Protein AF-A0A357V444-F1 (afdb_monomer)

Radius of gyration: 31.06 Å; Cα contacts (8 Å, |Δi|>4): 175; chains: 1; bounding box: 57×43×100 Å

Mean predicted aligned error: 10.07 Å

pLDDT: mean 88.98, std 8.49, range [61.25, 97.62]

Foldseek 3Di:
DVLLVVVLVVVVVCVVVVHDDDQPDAEFDLPQCVVPQCNRPSHCAYNVRHGPADSDDDGDPVCVVVLVVQLLVQLVVQLCVVPVVHDWDPQLSVLLSVLSSVLSSVVSCLVCVVVVGRDDPVNVVVSVVVNVVSVVVSVVSSVVSSVVSCVPPGDDDDDPDDPVPDDPPDDDDEEEAEAEDEPDDPVVVVVVVVVVVPDPDDHYDYHYHYD

Sequence (211 aa):
MTQATIIRQFISEASRHGIGYNLMEAFDQPWKTMEGSVGPYWGVFDHDGTAKFSLAGAVEQPEQWRRGILALILGIVMTVLWLMTRRPTFGHALAMAIAANALSAAVAVALLYPFENYLNVGSAIAWGLGMVLMLPLTLVTLGKLDEVAEVTLGPRPKRLWRAEDAPTDAPLPKVSIQIPAYRENPDMLIETLNSCAGLDYPDFEVVVIIN

Secondary structure (DSSP, 8-state):
-HHHHHHHHHHHHHHHHT-----S-SB--TT-GGG-TTGGG--SB-TTS-BSS-SSS----TTHHHHHHHHHHHHHHHHHHHHTT----HHHHHHHHHHHHHHHHHHHHHHHHHHHS---HHHHHHHHHHHHHHHHHHHHHHHHHHHHHHHHHSPPP--SS-GGGS-TTSPPPPEEEEEEESS--HHHHHHHHHHHHT---SSEEEEEEE-

Structure (mmCIF, N/CA/C/O backbone):
data_AF-A0A357V444-F1
#
_entry.id   AF-A0A357V444-F1
#
loop_
_atom_site.group_PDB
_atom_site.id
_atom_site.type_symbol
_atom_site.label_atom_id
_atom_site.label_alt_id
_atom_site.label_comp_id
_atom_site.label_asym_id
_atom_site.label_entity_id
_atom_site.label_seq_id
_atom_site.pdbx_PDB_ins_code
_atom_site.Cartn_x
_atom_site.Cartn_y
_atom_site.Cartn_z
_atom_site.occupancy
_atom_site.B_iso_or_equiv
_atom_site.auth_seq_id
_atom_site.auth_comp_id
_atom_site.auth_asym_id
_atom_site.auth_atom_id
_atom_site.pdbx_PDB_model_num
ATOM 1 N N . MET A 1 1 ? -5.039 -5.681 22.602 1.00 61.25 1 MET A N 1
ATOM 2 C CA . MET A 1 1 ? -4.266 -6.580 23.495 1.00 61.25 1 MET A CA 1
ATOM 3 C C . MET A 1 1 ? -3.876 -5.904 24.808 1.00 61.25 1 MET A C 1
ATOM 5 O O . MET A 1 1 ? -4.262 -6.409 25.850 1.00 61.25 1 MET A O 1
ATOM 9 N N . THR A 1 2 ? -3.183 -4.761 24.788 1.00 81.12 2 THR A N 1
ATOM 10 C CA . THR A 1 2 ? -2.660 -4.107 26.006 1.00 81.12 2 THR A CA 1
ATOM 11 C C . THR A 1 2 ? -3.730 -3.772 27.054 1.00 81.12 2 THR A C 1
ATOM 13 O O . THR A 1 2 ? -3.556 -4.111 28.219 1.00 81.12 2 THR A O 1
ATOM 16 N N . GLN A 1 3 ? -4.867 -3.196 26.644 1.00 84.75 3 GLN A N 1
ATOM 17 C CA . GLN A 1 3 ? -5.976 -2.857 27.550 1.00 84.75 3 GLN A CA 1
ATOM 18 C C . GLN A 1 3 ? -6.521 -4.088 28.294 1.00 84.75 3 GLN A C 1
ATOM 20 O O . GLN A 1 3 ? -6.632 -4.066 29.515 1.00 84.75 3 GLN A O 1
ATOM 25 N N . ALA A 1 4 ? -6.803 -5.178 27.572 1.00 84.75 4 ALA A N 1
ATOM 26 C CA . ALA A 1 4 ? -7.321 -6.416 28.156 1.00 84.75 4 ALA A CA 1
ATOM 27 C C . ALA A 1 4 ? -6.368 -6.991 29.213 1.00 84.75 4 ALA A C 1
ATOM 29 O O . ALA A 1 4 ? -6.800 -7.381 30.295 1.00 84.75 4 ALA A O 1
ATOM 30 N N . THR A 1 5 ? -5.066 -7.006 28.919 1.00 86.38 5 THR A N 1
ATOM 31 C CA . THR A 1 5 ? -4.043 -7.481 29.857 1.00 86.38 5 THR A CA 1
ATOM 32 C C . THR A 1 5 ? -3.972 -6.602 31.101 1.00 86.38 5 THR A C 1
ATOM 34 O O . THR A 1 5 ? -4.021 -7.134 32.208 1.00 86.38 5 THR A O 1
ATOM 37 N N . ILE A 1 6 ? -3.912 -5.276 30.933 1.00 89.38 6 ILE A N 1
ATOM 38 C CA . ILE A 1 6 ? -3.837 -4.324 32.050 1.00 89.38 6 ILE A CA 1
ATOM 39 C C . ILE A 1 6 ? -5.068 -4.449 32.948 1.00 89.38 6 ILE A C 1
ATOM 41 O O . ILE A 1 6 ? -4.923 -4.586 34.159 1.00 89.38 6 ILE A O 1
ATOM 45 N N . ILE A 1 7 ? -6.272 -4.460 32.369 1.00 89.38 7 ILE A N 1
ATOM 46 C CA . ILE A 1 7 ? -7.522 -4.544 33.133 1.00 89.38 7 ILE A CA 1
ATOM 47 C C . ILE A 1 7 ? -7.597 -5.867 33.899 1.00 89.38 7 ILE A C 1
ATOM 49 O O . ILE A 1 7 ? -7.880 -5.864 35.093 1.00 89.38 7 ILE A O 1
ATOM 53 N N . ARG A 1 8 ? -7.288 -7.001 33.258 1.00 88.12 8 ARG A N 1
ATOM 54 C CA . ARG A 1 8 ? -7.304 -8.309 33.930 1.00 88.12 8 ARG A CA 1
ATOM 55 C C . ARG A 1 8 ? -6.278 -8.389 35.065 1.00 88.12 8 ARG A C 1
ATOM 57 O O . ARG A 1 8 ? -6.601 -8.891 36.139 1.00 88.12 8 ARG A O 1
ATOM 64 N N . GLN A 1 9 ? -5.061 -7.886 34.849 1.00 89.56 9 GLN A N 1
ATOM 65 C CA . GLN A 1 9 ? -4.020 -7.849 35.882 1.00 89.56 9 GLN A CA 1
ATOM 66 C C . GLN A 1 9 ? -4.420 -6.946 37.050 1.00 89.56 9 GLN A C 1
ATOM 68 O O . GLN A 1 9 ? -4.298 -7.355 38.202 1.00 89.56 9 GLN A O 1
ATOM 73 N N . PHE A 1 10 ? -4.961 -5.762 36.761 1.00 91.06 10 PHE A N 1
ATOM 74 C CA . PHE A 1 10 ? -5.452 -4.834 37.773 1.00 91.06 10 PHE A CA 1
ATOM 75 C C . PHE A 1 10 ? -6.578 -5.448 38.610 1.00 91.06 10 PHE A C 1
ATOM 77 O O . PHE A 1 10 ? -6.499 -5.435 39.834 1.00 91.06 10 PHE A O 1
ATOM 84 N N . ILE A 1 11 ? -7.586 -6.048 37.964 1.00 90.75 11 ILE A N 1
ATOM 85 C CA . ILE A 1 11 ? -8.697 -6.724 38.650 1.00 90.75 11 ILE A CA 1
ATOM 86 C C . ILE A 1 11 ? -8.166 -7.841 39.553 1.00 90.75 11 ILE A C 1
ATOM 88 O O . ILE A 1 11 ? -8.577 -7.946 40.710 1.00 90.75 11 ILE A O 1
ATOM 92 N N . SER A 1 12 ? -7.236 -8.658 39.050 1.00 90.88 12 SER A N 1
ATOM 93 C CA . SER A 1 12 ? -6.638 -9.748 39.824 1.00 90.88 12 SER A CA 1
ATOM 94 C C . SER A 1 12 ? -5.889 -9.231 41.054 1.00 90.88 12 SER A C 1
ATOM 96 O O . SER A 1 12 ? -6.009 -9.805 42.135 1.00 90.88 12 SER A O 1
ATOM 98 N N . GLU A 1 13 ? -5.128 -8.150 40.908 1.00 93.62 13 GLU A N 1
ATOM 99 C CA . GLU A 1 13 ? -4.300 -7.603 41.982 1.00 93.62 13 GLU A CA 1
ATOM 100 C C . GLU A 1 13 ? -5.127 -6.850 43.031 1.00 93.62 13 GLU A C 1
ATOM 102 O O . GLU A 1 13 ? -4.964 -7.080 44.229 1.00 93.62 13 GLU A O 1
ATOM 107 N N . ALA A 1 14 ? -6.088 -6.029 42.598 1.00 93.25 14 ALA A N 1
ATOM 108 C CA . ALA A 1 14 ? -7.022 -5.352 43.494 1.00 93.25 14 ALA A CA 1
ATOM 109 C C . ALA A 1 14 ? -7.821 -6.361 44.334 1.00 93.25 14 ALA A C 1
ATOM 111 O O . ALA A 1 14 ? -7.974 -6.180 45.543 1.00 93.25 14 ALA A O 1
ATOM 112 N N . SER A 1 15 ? -8.247 -7.471 43.717 1.00 91.38 15 SER A N 1
ATOM 113 C CA . SER A 1 15 ? -8.930 -8.565 44.421 1.00 91.38 15 SER A CA 1
ATOM 114 C C . SER A 1 15 ? -8.028 -9.231 45.465 1.00 91.38 15 SER A C 1
ATOM 116 O O . SER A 1 15 ? -8.486 -9.540 46.562 1.00 91.38 15 SER A O 1
ATOM 118 N N . ARG A 1 16 ? -6.734 -9.410 45.161 1.00 94.31 16 ARG A N 1
ATOM 119 C CA . ARG A 1 16 ? -5.748 -9.993 46.087 1.00 94.31 16 ARG A CA 1
ATOM 120 C C . ARG A 1 16 ? -5.524 -9.124 47.324 1.00 94.31 16 ARG A C 1
ATOM 122 O O . ARG A 1 16 ? -5.262 -9.656 48.398 1.00 94.31 16 ARG A O 1
ATOM 129 N N . HIS A 1 17 ? -5.601 -7.804 47.176 1.00 94.62 17 HIS A N 1
ATOM 130 C CA . HIS A 1 17 ? -5.380 -6.845 48.267 1.00 94.62 17 HIS A CA 1
ATOM 131 C C . HIS A 1 17 ? -6.675 -6.394 48.955 1.00 94.62 17 HIS A C 1
ATOM 133 O O . HIS A 1 17 ? -6.614 -5.617 49.904 1.00 94.62 17 HIS A O 1
ATOM 139 N N . GLY A 1 18 ? -7.841 -6.869 48.504 1.00 93.75 18 GLY A N 1
ATOM 140 C CA . GLY A 1 18 ? -9.138 -6.469 49.055 1.00 93.75 18 GLY A CA 1
ATOM 141 C C . GLY A 1 18 ? -9.483 -4.997 48.801 1.00 93.75 18 GLY A C 1
ATOM 142 O O . GLY A 1 18 ? -10.205 -4.388 49.589 1.00 93.75 18 GLY A O 1
ATOM 143 N N . ILE A 1 19 ? -8.954 -4.407 47.726 1.00 94.81 19 ILE A N 1
ATOM 144 C CA . ILE A 1 19 ? -9.171 -3.001 47.374 1.00 94.81 19 ILE A CA 1
ATOM 145 C C . ILE A 1 19 ? -10.456 -2.890 46.549 1.00 94.81 19 ILE A C 1
ATOM 147 O O . ILE A 1 19 ? -10.564 -3.480 45.475 1.00 94.81 19 ILE A O 1
ATOM 151 N N . GLY A 1 20 ? -11.424 -2.106 47.028 1.00 92.75 20 GLY A N 1
ATOM 152 C CA . GLY A 1 20 ? -12.587 -1.716 46.228 1.00 92.75 20 GLY A CA 1
ATOM 153 C C . GLY A 1 20 ? -12.182 -0.746 45.116 1.00 92.75 20 GLY A C 1
ATOM 154 O O . GLY A 1 20 ? -11.411 0.182 45.353 1.00 92.75 20 GLY A O 1
ATOM 155 N N . TYR A 1 21 ? -12.700 -0.945 43.906 1.00 91.38 21 TYR A N 1
ATOM 156 C CA . TYR A 1 21 ? -12.382 -0.113 42.745 1.00 91.38 21 TYR A CA 1
ATOM 157 C C . TYR A 1 21 ? -13.627 0.167 41.903 1.00 91.38 21 TYR A C 1
ATOM 159 O O . TYR A 1 21 ? -14.559 -0.633 41.865 1.00 91.38 21 TYR A O 1
ATOM 167 N N . ASN A 1 22 ? -13.600 1.288 41.181 1.00 91.19 22 ASN A N 1
ATOM 168 C CA . ASN A 1 22 ? -14.554 1.600 40.123 1.00 91.19 22 ASN A CA 1
ATOM 169 C C . ASN A 1 22 ? -13.807 1.580 38.793 1.00 91.19 22 ASN A C 1
ATOM 171 O O . ASN A 1 22 ? -12.913 2.397 38.573 1.00 91.19 22 ASN A O 1
ATOM 175 N N . LEU A 1 23 ? -14.156 0.639 37.917 1.00 87.44 23 LEU A N 1
ATOM 176 C CA . LEU A 1 23 ? -13.572 0.573 36.584 1.00 87.44 23 LEU A CA 1
ATOM 177 C C . LEU A 1 23 ? -14.269 1.595 35.684 1.00 87.44 23 LEU A C 1
ATOM 179 O O . LEU A 1 23 ? -15.438 1.435 35.337 1.00 87.44 23 LEU A O 1
ATOM 183 N N . MET A 1 24 ? -13.542 2.649 35.329 1.00 86.12 24 MET A N 1
ATOM 184 C CA . MET A 1 24 ? -13.977 3.617 34.330 1.00 86.12 24 MET A CA 1
ATOM 185 C C . MET A 1 24 ? -13.344 3.238 32.979 1.00 86.12 24 MET A C 1
ATOM 187 O O . MET A 1 24 ? -12.123 3.158 32.896 1.00 86.12 24 MET A O 1
ATOM 191 N N . GLU A 1 25 ? -14.099 2.936 31.922 1.00 89.56 25 GLU A N 1
ATOM 192 C CA . GLU A 1 25 ? -15.567 2.978 31.779 1.00 89.56 25 GLU A CA 1
ATOM 193 C C . GLU A 1 25 ? -16.147 1.649 31.283 1.00 89.56 25 GLU A C 1
ATOM 195 O O . GLU A 1 25 ? -15.442 0.791 30.753 1.00 89.56 25 GLU A O 1
ATOM 200 N N . ALA A 1 26 ? -17.454 1.461 31.488 1.00 89.06 26 ALA A N 1
ATOM 201 C CA . ALA A 1 26 ? -18.138 0.244 31.066 1.00 89.06 26 ALA A CA 1
ATOM 202 C C . ALA A 1 26 ? -18.241 0.158 29.535 1.00 89.06 26 ALA A C 1
ATOM 204 O O . ALA A 1 26 ? -17.810 -0.839 28.963 1.00 89.06 26 ALA A O 1
ATOM 205 N N . PHE A 1 27 ? -18.745 1.207 28.882 1.00 92.25 27 PHE A N 1
ATOM 206 C CA . PHE A 1 27 ? -19.017 1.238 27.442 1.00 92.25 27 PHE A CA 1
ATOM 207 C C . PHE A 1 27 ? -18.145 2.263 26.724 1.00 92.25 27 PHE A C 1
ATOM 209 O O . PHE A 1 27 ? -17.797 3.300 27.295 1.00 92.25 27 PHE A O 1
ATOM 216 N N . ASP A 1 28 ? -17.832 1.977 25.464 1.00 92.00 28 ASP A N 1
ATOM 217 C CA . ASP A 1 28 ? -17.227 2.939 24.549 1.00 92.00 28 ASP A CA 1
ATOM 218 C C . ASP A 1 28 ? -18.162 4.137 24.318 1.00 92.00 28 ASP A C 1
ATOM 220 O O . ASP A 1 28 ? -19.386 4.004 24.257 1.00 92.00 28 ASP A O 1
ATOM 224 N N . GLN A 1 29 ? -17.573 5.326 24.178 1.00 90.06 29 GLN A N 1
ATOM 225 C CA . GLN A 1 29 ? -18.303 6.591 24.052 1.00 90.06 29 GLN A CA 1
ATOM 226 C C . GLN A 1 29 ? -17.848 7.355 22.799 1.00 90.06 29 GLN A C 1
ATOM 228 O O . GLN A 1 29 ? -16.978 8.226 22.891 1.00 90.06 29 GLN A O 1
ATOM 233 N N . PRO A 1 30 ? -18.444 7.085 21.618 1.00 87.19 30 PRO A N 1
ATOM 234 C CA . PRO A 1 30 ? -18.032 7.671 20.335 1.00 87.19 30 PRO A CA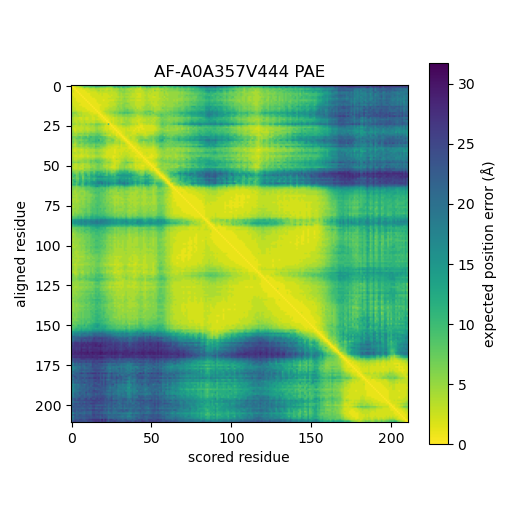 1
ATOM 235 C C . PRO A 1 30 ? -17.964 9.206 20.298 1.00 87.19 30 PRO A C 1
ATOM 237 O O . PRO A 1 30 ? -17.226 9.779 19.499 1.00 87.19 30 PRO A O 1
ATOM 240 N N . TRP A 1 31 ? -18.710 9.887 21.172 1.00 86.00 31 TRP A N 1
ATOM 241 C CA . TRP A 1 31 ? -18.750 11.348 21.260 1.00 86.00 31 TRP A CA 1
ATOM 242 C C . TRP A 1 31 ? -17.556 11.976 22.002 1.00 86.00 31 TRP A C 1
ATOM 244 O O . TRP A 1 31 ? -17.370 13.190 21.914 1.00 86.00 31 TRP A O 1
ATOM 254 N N . LYS A 1 32 ? -16.725 11.202 22.717 1.00 86.81 32 LYS A N 1
ATOM 255 C CA . LYS A 1 32 ? -15.565 11.709 23.480 1.00 86.81 32 LYS A CA 1
ATOM 256 C C . LYS A 1 32 ? -14.346 12.005 22.598 1.00 86.81 32 LYS A C 1
ATOM 258 O O . LYS A 1 32 ? -13.253 11.484 22.798 1.00 86.81 32 LYS A O 1
ATOM 263 N N . THR A 1 33 ? -14.509 12.884 21.615 1.00 81.88 33 THR A N 1
ATOM 264 C CA . THR A 1 33 ? -13.439 13.224 20.663 1.00 81.88 33 THR A CA 1
ATOM 265 C C . THR A 1 33 ? -12.416 14.227 21.209 1.00 81.88 33 THR A C 1
ATOM 267 O O . THR A 1 33 ? -11.364 14.409 20.602 1.00 81.88 33 THR A O 1
ATOM 270 N N . MET A 1 34 ? -12.695 14.891 22.339 1.00 82.94 34 MET A N 1
ATOM 271 C CA . MET A 1 34 ? -11.783 15.879 22.946 1.00 82.94 34 MET A CA 1
ATOM 272 C C . MET A 1 34 ? -10.588 15.243 23.675 1.00 82.94 34 MET A C 1
ATOM 274 O O . MET A 1 34 ? -9.578 15.907 23.878 1.00 82.94 34 MET A O 1
ATOM 278 N N . GLU A 1 35 ? -10.669 13.955 24.016 1.00 82.44 35 GLU A N 1
ATOM 279 C CA . GLU A 1 35 ? -9.583 13.181 24.642 1.00 82.44 35 GLU A CA 1
ATOM 280 C C . GLU A 1 35 ? -8.621 12.565 23.599 1.00 82.44 35 GLU A C 1
ATOM 282 O O . GLU A 1 35 ? -7.787 11.716 23.914 1.00 82.44 35 GLU A O 1
ATOM 287 N N . GLY A 1 36 ? -8.731 12.983 22.333 1.00 80.75 36 GLY A N 1
ATOM 288 C CA . GLY A 1 36 ? -7.956 12.446 21.218 1.00 80.75 36 GLY A CA 1
ATOM 289 C C . GLY A 1 36 ? -8.535 11.148 20.652 1.00 80.75 36 GLY A C 1
ATOM 290 O O . GLY A 1 36 ? -9.688 10.794 20.894 1.00 80.75 36 GLY A O 1
ATOM 291 N N . SER A 1 37 ? -7.732 10.425 19.866 1.00 77.88 37 SER A N 1
ATOM 292 C CA . SER A 1 37 ? -8.180 9.218 19.152 1.00 77.88 37 SER A CA 1
ATOM 293 C C . SER A 1 37 ? -8.507 8.035 20.066 1.00 77.88 37 SER A C 1
ATOM 295 O O . SER A 1 37 ? -9.208 7.125 19.638 1.00 77.88 37 SER A O 1
ATOM 297 N N . VAL A 1 38 ? -8.019 8.042 21.309 1.00 83.75 38 VAL A N 1
ATOM 298 C CA . VAL A 1 38 ? -8.240 6.969 22.293 1.00 83.75 38 VAL A CA 1
ATOM 299 C C . VAL A 1 38 ? -9.491 7.178 23.146 1.00 83.75 38 VAL A C 1
ATOM 301 O O . VAL A 1 38 ? -10.039 6.199 23.643 1.00 83.75 38 VAL A O 1
ATOM 304 N N . GLY A 1 39 ? -9.966 8.423 23.274 1.00 86.00 39 GLY A N 1
ATOM 305 C CA . GLY A 1 39 ? -11.105 8.805 24.118 1.00 86.00 39 GLY A CA 1
ATOM 306 C C . GLY A 1 39 ? -12.362 7.951 23.927 1.00 86.00 39 GLY A C 1
ATOM 307 O O . GLY A 1 39 ? -12.936 7.488 24.912 1.00 86.00 39 GLY A O 1
ATOM 308 N N . PRO A 1 40 ? -12.768 7.655 22.680 1.00 88.94 40 PRO A N 1
ATOM 309 C CA . PRO A 1 40 ? -13.9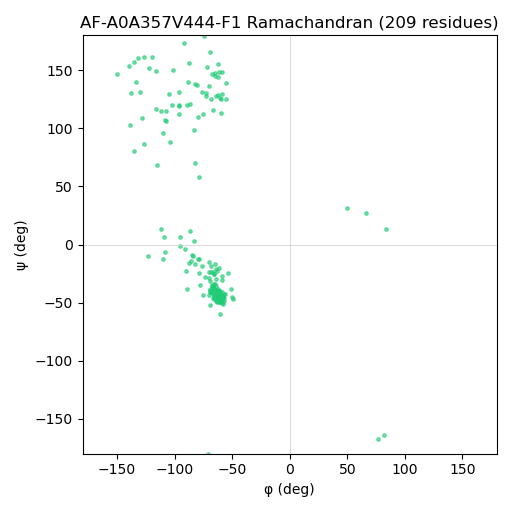35 6.817 22.426 1.00 88.94 40 PRO A CA 1
ATOM 310 C C . PRO A 1 40 ? -13.831 5.360 22.892 1.00 88.94 40 PRO A C 1
ATOM 312 O O . PRO A 1 40 ? -14.862 4.700 22.974 1.00 88.94 40 PRO A O 1
ATOM 315 N N . TYR A 1 41 ? -12.626 4.850 23.169 1.00 89.38 41 TYR A N 1
ATOM 316 C CA . TYR A 1 41 ? -12.342 3.411 23.258 1.00 89.38 41 TYR A CA 1
ATOM 317 C C . TYR A 1 41 ? -12.010 2.904 24.670 1.00 89.38 41 TYR A C 1
ATOM 319 O O . TYR A 1 41 ? -11.503 1.787 24.812 1.00 89.38 41 TYR A O 1
ATOM 327 N N . TRP A 1 42 ? -12.253 3.696 25.718 1.00 89.50 42 TRP A N 1
ATOM 328 C CA . TRP A 1 42 ? -11.958 3.296 27.101 1.00 89.50 42 TRP A CA 1
ATOM 329 C C . TRP A 1 42 ? -12.869 2.187 27.647 1.00 89.50 42 TRP A C 1
ATOM 331 O O . TRP A 1 42 ? -12.520 1.561 28.650 1.00 89.50 42 TRP A O 1
ATOM 341 N N . GLY A 1 43 ? -13.998 1.913 26.989 1.00 89.69 43 GLY A N 1
ATOM 342 C CA . GLY A 1 43 ? -14.967 0.904 27.394 1.00 89.69 43 GLY A CA 1
ATOM 343 C C . GLY A 1 43 ? -14.393 -0.510 27.425 1.00 89.69 43 GLY A C 1
ATOM 344 O O . GLY A 1 43 ? -13.515 -0.873 26.629 1.00 89.69 43 GLY A O 1
ATOM 345 N N . VAL A 1 44 ? -14.916 -1.327 28.342 1.00 89.75 44 VAL A N 1
ATOM 346 C CA . VAL A 1 44 ? -14.755 -2.795 28.341 1.00 89.75 44 VAL A CA 1
ATOM 347 C C . VAL A 1 44 ? -15.691 -3.434 27.311 1.00 89.75 44 VAL A C 1
ATOM 349 O O . VAL A 1 44 ? -15.339 -4.422 26.661 1.00 89.75 44 VAL A O 1
ATOM 352 N N . PHE A 1 45 ? -16.866 -2.836 27.147 1.00 90.31 45 PHE A N 1
ATOM 353 C CA . PHE A 1 45 ? -17.842 -3.132 26.113 1.00 90.31 45 PHE A CA 1
ATOM 354 C C . PHE A 1 45 ? -17.761 -2.081 25.003 1.00 90.31 45 PHE A C 1
ATOM 356 O O . PHE A 1 45 ? -17.406 -0.927 25.253 1.00 90.31 45 PHE A O 1
ATOM 363 N N . ASP A 1 46 ? -18.080 -2.482 23.778 1.00 88.75 46 ASP A N 1
ATOM 364 C CA . ASP A 1 46 ? -18.280 -1.545 22.678 1.00 88.75 46 ASP A CA 1
ATOM 365 C C . ASP A 1 46 ? -19.587 -0.751 22.855 1.00 88.75 46 ASP A C 1
ATOM 367 O O . ASP A 1 46 ? -20.314 -0.915 23.841 1.00 88.75 46 ASP A O 1
ATOM 371 N N . HIS A 1 47 ? -19.881 0.141 21.908 1.00 87.75 47 HIS A N 1
ATOM 372 C CA . HIS A 1 47 ? -21.080 0.977 21.974 1.00 87.75 47 HIS A CA 1
ATOM 373 C C . HIS A 1 47 ? -22.402 0.186 21.898 1.00 87.75 47 HIS A C 1
ATOM 375 O O . HIS A 1 47 ? -23.427 0.691 22.352 1.00 87.75 47 HIS A O 1
ATOM 381 N N . ASP A 1 48 ? -22.373 -1.045 21.373 1.00 87.50 48 ASP A N 1
ATOM 382 C CA . ASP A 1 48 ? -23.527 -1.944 21.260 1.00 87.50 48 ASP A CA 1
ATOM 383 C C . ASP A 1 48 ? -23.667 -2.860 22.489 1.00 87.50 48 ASP A C 1
ATOM 385 O O . ASP A 1 48 ? -24.622 -3.630 22.608 1.00 87.50 48 ASP A O 1
ATOM 389 N N . GLY A 1 49 ? -22.721 -2.783 23.429 1.00 85.69 49 GLY A N 1
ATOM 390 C CA . GLY A 1 49 ? -22.683 -3.606 24.631 1.00 85.69 49 GLY A CA 1
ATOM 391 C C . GLY A 1 49 ? -22.052 -4.984 24.436 1.00 85.69 49 GLY A C 1
ATOM 392 O O . GLY A 1 49 ? -22.148 -5.832 25.326 1.00 85.69 49 GLY A O 1
ATOM 393 N N . THR A 1 50 ? -21.370 -5.221 23.317 1.00 87.69 50 THR A N 1
ATOM 394 C CA . THR A 1 50 ? -20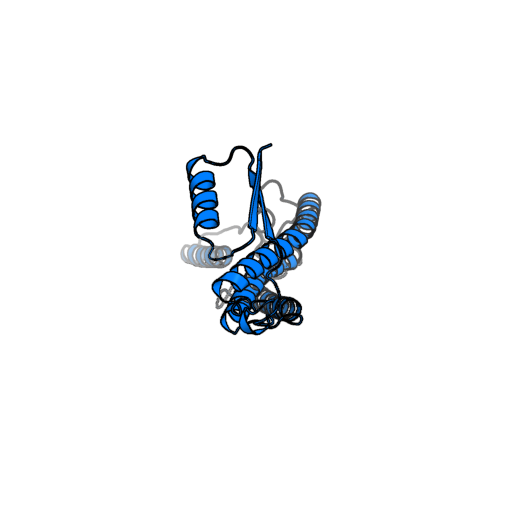.588 -6.440 23.095 1.00 87.69 50 THR A CA 1
ATOM 395 C C . THR A 1 50 ? -19.234 -6.317 23.790 1.00 87.69 50 THR A C 1
ATOM 397 O O . THR A 1 50 ? -18.580 -5.276 23.760 1.00 87.69 50 THR A O 1
ATOM 400 N N . ALA A 1 51 ? -18.785 -7.380 24.459 1.00 85.38 51 ALA A N 1
ATOM 401 C CA . ALA A 1 51 ? -17.498 -7.365 25.151 1.00 85.38 51 ALA A CA 1
ATOM 402 C C . ALA A 1 51 ? -16.333 -7.304 24.148 1.00 85.38 51 ALA A C 1
ATOM 404 O O . ALA A 1 51 ? -16.197 -8.184 23.298 1.00 85.38 51 ALA A O 1
ATOM 405 N N . LYS A 1 52 ? -15.441 -6.315 24.290 1.00 82.88 52 LYS A N 1
ATOM 406 C CA . LYS A 1 52 ? -14.293 -6.115 23.377 1.00 82.88 52 LYS A CA 1
ATOM 407 C C . LYS A 1 52 ? -13.217 -7.186 23.521 1.00 82.88 52 LYS A C 1
ATOM 409 O O . LYS A 1 52 ? -12.401 -7.400 22.627 1.00 82.88 52 LYS A O 1
ATOM 414 N N . PHE A 1 53 ? -13.170 -7.829 24.679 1.00 80.94 53 PHE A N 1
ATOM 415 C CA . PHE A 1 53 ? -12.296 -8.952 24.969 1.00 80.94 53 PHE A CA 1
ATOM 416 C C . PHE A 1 53 ? -12.975 -9.849 25.998 1.00 80.94 53 PHE A C 1
ATOM 418 O O . PHE A 1 53 ? -13.675 -9.371 26.891 1.00 80.94 53 PHE A O 1
ATOM 425 N N . SER A 1 54 ? -12.739 -11.158 25.912 1.00 78.19 54 SER A N 1
ATOM 426 C CA . SER A 1 54 ? -13.158 -12.066 26.981 1.00 78.19 54 SER A CA 1
ATOM 427 C C . SER A 1 54 ? -12.489 -11.654 28.297 1.00 78.19 54 SER A C 1
ATOM 429 O O . SER A 1 54 ? -11.355 -11.178 28.290 1.00 78.19 54 SER A O 1
ATOM 431 N N . LEU A 1 55 ? -13.128 -11.852 29.445 1.00 70.62 55 LEU A N 1
ATOM 432 C CA . LEU A 1 55 ? -12.484 -11.634 30.749 1.00 70.62 55 LEU A CA 1
ATOM 433 C C . LEU A 1 55 ? -11.660 -12.851 31.208 1.00 70.62 55 LEU A C 1
ATOM 435 O O . LEU A 1 55 ? -10.858 -12.737 32.130 1.00 70.62 55 LEU A O 1
ATOM 439 N N . ALA A 1 56 ? -11.791 -13.987 30.516 1.00 67.12 56 ALA A N 1
ATOM 440 C CA . ALA A 1 56 ? -11.083 -15.235 30.794 1.00 67.12 56 ALA A CA 1
ATOM 441 C C . ALA A 1 56 ? -10.454 -15.836 29.521 1.00 67.12 56 ALA A C 1
ATOM 443 O O . ALA A 1 56 ? -10.850 -15.515 28.401 1.00 67.12 56 ALA A O 1
ATOM 444 N N . GLY A 1 57 ? -9.469 -16.723 29.682 1.00 71.88 57 GLY A N 1
ATOM 445 C CA . GLY A 1 57 ? -8.793 -17.387 28.557 1.00 71.88 57 GLY A CA 1
ATOM 446 C C . GLY A 1 57 ? -7.774 -16.503 27.827 1.00 71.88 57 GLY A C 1
ATOM 447 O O . GLY A 1 57 ? -7.383 -15.446 28.325 1.00 71.88 57 GLY A O 1
ATOM 448 N N . ALA A 1 58 ? -7.305 -16.935 26.656 1.00 69.94 58 ALA A N 1
ATOM 449 C CA . ALA A 1 58 ? -6.317 -16.187 25.875 1.00 69.94 58 ALA A CA 1
ATOM 450 C C . ALA A 1 58 ? -6.886 -14.841 25.380 1.00 69.94 58 ALA A C 1
ATOM 452 O O . ALA A 1 58 ? -8.074 -14.723 25.084 1.00 69.94 58 ALA A O 1
ATOM 453 N N . VAL A 1 59 ? -6.048 -13.800 25.324 1.00 69.75 59 VAL A N 1
ATOM 454 C CA . VAL A 1 59 ? -6.423 -12.513 24.714 1.00 69.75 59 VAL A CA 1
ATOM 455 C C . VAL A 1 59 ? -6.215 -12.639 23.208 1.00 69.75 59 VAL A C 1
ATOM 457 O O . VAL A 1 59 ? -5.090 -12.513 22.727 1.00 69.75 59 VAL A O 1
ATOM 460 N N . GLU A 1 60 ? -7.286 -12.908 22.471 1.00 67.50 60 GLU A N 1
ATOM 461 C CA . GLU A 1 60 ? -7.241 -13.011 21.011 1.00 67.50 60 GLU A CA 1
ATOM 462 C C . GLU A 1 60 ? -7.431 -11.644 20.332 1.00 67.50 60 GLU A C 1
ATOM 464 O O . GLU A 1 60 ? -7.984 -10.706 20.911 1.00 67.50 60 GLU A O 1
ATOM 469 N N . GLN A 1 61 ? -6.933 -11.518 19.098 1.00 66.06 61 GLN A N 1
ATOM 470 C CA . GLN A 1 61 ? -7.209 -10.388 18.205 1.00 66.06 61 GLN A CA 1
ATOM 471 C C . GLN A 1 61 ? -8.215 -10.850 17.144 1.00 66.06 61 GLN A C 1
ATOM 473 O O . GLN A 1 61 ? -7.787 -11.324 16.087 1.00 66.06 61 GLN A O 1
ATOM 478 N N . PRO A 1 62 ? -9.529 -10.746 17.410 1.00 64.06 62 PRO A N 1
ATOM 479 C CA . PRO A 1 62 ? -10.546 -11.421 16.606 1.00 64.06 62 PRO A CA 1
ATOM 480 C C . PRO A 1 62 ? -10.585 -10.981 15.137 1.00 64.06 62 PRO A C 1
ATOM 482 O O . PRO A 1 62 ? -11.032 -11.750 14.299 1.00 64.06 62 PRO A O 1
ATOM 485 N N . GLU A 1 63 ? -10.045 -9.811 14.780 1.00 72.00 63 GLU A N 1
ATOM 486 C CA . GLU A 1 63 ? -10.247 -9.219 13.447 1.00 72.00 63 GLU A CA 1
ATOM 487 C C . GLU A 1 63 ? -9.004 -9.238 12.533 1.00 72.00 63 GLU A C 1
ATOM 489 O O . GLU A 1 63 ? -9.088 -8.916 11.346 1.00 72.00 63 GLU A O 1
ATOM 494 N N . GLN A 1 64 ? -7.829 -9.648 13.028 1.00 79.00 64 GLN A N 1
ATOM 495 C CA . GLN A 1 64 ? -6.588 -9.519 12.246 1.00 79.00 64 GLN A CA 1
ATOM 496 C C . GLN A 1 64 ? -6.522 -10.476 11.041 1.00 79.00 64 GLN A C 1
ATOM 498 O O . GLN A 1 64 ? -5.923 -10.146 10.015 1.00 79.00 64 GLN A O 1
ATOM 503 N N . TRP A 1 65 ? -7.184 -11.632 11.123 1.00 84.19 65 TRP A N 1
ATOM 504 C CA . TRP A 1 65 ? -7.261 -12.593 10.020 1.00 84.19 65 TRP A CA 1
ATOM 505 C C . TRP A 1 65 ? -8.077 -12.055 8.837 1.00 84.19 65 TRP A C 1
ATOM 507 O O . TRP A 1 65 ? -7.708 -12.306 7.691 1.00 84.19 65 TRP A O 1
ATOM 517 N N . ARG A 1 66 ? -9.132 -11.259 9.086 1.00 88.44 66 ARG A N 1
ATOM 518 C CA . ARG A 1 66 ? -9.953 -10.647 8.024 1.00 88.44 66 ARG A CA 1
ATOM 519 C C . ARG A 1 66 ? -9.125 -9.694 7.177 1.00 88.44 66 ARG A C 1
ATOM 521 O O . ARG A 1 66 ? -9.202 -9.747 5.951 1.00 88.44 66 ARG A O 1
ATOM 528 N N . ARG A 1 67 ? -8.280 -8.883 7.827 1.00 90.75 67 ARG A N 1
ATOM 529 C CA . ARG A 1 67 ? -7.316 -8.001 7.149 1.00 90.75 67 ARG A CA 1
ATOM 530 C C . ARG A 1 67 ? -6.364 -8.808 6.270 1.00 90.75 67 ARG A C 1
ATOM 532 O O . ARG A 1 67 ? -6.156 -8.447 5.118 1.00 90.75 67 ARG A O 1
ATOM 539 N N . GLY A 1 68 ? -5.838 -9.918 6.792 1.00 92.31 68 GLY A N 1
ATOM 540 C CA . GLY A 1 68 ? -4.948 -10.815 6.052 1.00 92.31 68 GLY A CA 1
ATOM 541 C C . GLY A 1 68 ? -5.609 -11.441 4.822 1.00 92.31 68 GLY A C 1
ATOM 542 O O . GLY A 1 68 ? -5.042 -11.392 3.734 1.00 92.31 68 GLY A O 1
ATOM 543 N N . ILE A 1 69 ? -6.826 -11.976 4.963 1.00 94.12 69 ILE A N 1
ATOM 544 C CA . ILE A 1 69 ? -7.568 -12.571 3.841 1.00 94.12 69 ILE A CA 1
ATOM 545 C C . ILE A 1 69 ? -7.901 -11.517 2.784 1.00 94.12 69 ILE A C 1
ATOM 547 O O . ILE A 1 69 ? -7.665 -11.752 1.600 1.00 94.12 69 ILE A O 1
ATOM 551 N N . LEU A 1 70 ? -8.407 -10.348 3.190 1.00 95.25 70 LEU A N 1
ATOM 552 C CA . LEU A 1 70 ? -8.726 -9.270 2.255 1.00 95.25 70 LEU A CA 1
ATOM 553 C C . LEU A 1 70 ? -7.474 -8.784 1.512 1.00 95.25 70 LEU A C 1
ATOM 555 O O . LEU A 1 70 ? -7.516 -8.621 0.295 1.00 95.25 70 LEU A O 1
ATOM 559 N N . ALA A 1 71 ? -6.359 -8.611 2.227 1.00 96.00 71 ALA A N 1
ATOM 560 C CA . ALA A 1 71 ? -5.076 -8.232 1.644 1.00 96.00 71 ALA A CA 1
ATOM 561 C C . ALA A 1 71 ? -4.589 -9.249 0.606 1.00 96.00 71 ALA A C 1
ATOM 563 O O . ALA A 1 71 ? -4.152 -8.850 -0.470 1.00 96.00 71 ALA A O 1
ATOM 564 N N . LEU A 1 72 ? -4.702 -10.549 0.901 1.00 96.56 72 LEU A N 1
ATOM 565 C CA . LEU A 1 72 ? -4.310 -11.619 -0.018 1.00 96.56 72 LEU A CA 1
ATOM 566 C C . LEU A 1 72 ? -5.196 -11.660 -1.263 1.00 96.56 72 LEU A C 1
ATOM 568 O O . LEU A 1 72 ? -4.679 -11.741 -2.373 1.00 96.56 72 LEU A O 1
ATOM 572 N N . ILE A 1 73 ? -6.520 -11.577 -1.102 1.00 97.62 73 ILE A N 1
ATOM 573 C CA . ILE A 1 73 ? -7.452 -11.569 -2.238 1.00 97.62 73 ILE A CA 1
ATOM 574 C C . ILE A 1 73 ? -7.160 -10.369 -3.138 1.00 97.62 73 ILE A C 1
ATOM 576 O O . ILE A 1 73 ? -6.993 -10.534 -4.346 1.00 97.62 73 ILE A O 1
ATOM 580 N N . LEU A 1 74 ? -7.051 -9.175 -2.553 1.00 97.25 74 LEU A N 1
ATOM 581 C CA . LEU A 1 74 ? -6.765 -7.959 -3.304 1.00 97.25 74 LEU A CA 1
ATOM 582 C C . LEU A 1 74 ? -5.386 -8.028 -3.975 1.00 97.25 74 LEU A C 1
ATOM 584 O O . LEU A 1 74 ? -5.273 -7.694 -5.150 1.00 97.25 74 LEU A O 1
ATOM 588 N N . GLY A 1 75 ? -4.375 -8.548 -3.276 1.00 97.25 75 GLY A N 1
ATOM 589 C CA . GLY A 1 75 ? -3.023 -8.737 -3.798 1.00 97.25 75 GLY A CA 1
ATOM 590 C C . GLY A 1 75 ? -2.976 -9.683 -4.988 1.00 97.25 75 GLY A C 1
ATOM 591 O O . GLY A 1 75 ? -2.362 -9.359 -6.006 1.00 97.25 75 GLY A O 1
ATOM 592 N N . ILE A 1 76 ? -3.668 -10.821 -4.903 1.00 97.06 76 ILE A N 1
ATOM 593 C CA . ILE A 1 76 ? -3.785 -11.783 -6.004 1.00 97.06 76 ILE A CA 1
ATOM 594 C C . ILE A 1 76 ? -4.498 -11.140 -7.191 1.00 97.06 76 ILE A C 1
ATOM 596 O O . ILE A 1 76 ? -3.979 -11.193 -8.304 1.00 97.06 76 ILE A O 1
ATOM 600 N N . VAL A 1 77 ? -5.648 -10.498 -6.964 1.00 97.25 77 VAL A N 1
ATOM 601 C CA . VAL A 1 77 ? -6.406 -9.826 -8.027 1.00 97.25 77 VAL A CA 1
ATOM 602 C C . VAL A 1 77 ? -5.547 -8.755 -8.693 1.00 97.25 77 VAL A C 1
ATOM 604 O O . VAL A 1 77 ? -5.395 -8.783 -9.908 1.00 97.25 77 VAL A O 1
ATOM 607 N N . MET A 1 78 ? -4.911 -7.867 -7.928 1.00 95.69 78 MET A N 1
ATOM 608 C CA . MET A 1 78 ? -4.033 -6.829 -8.471 1.00 95.69 78 MET A CA 1
ATOM 609 C C . MET A 1 78 ? -2.867 -7.413 -9.273 1.00 95.69 78 MET A C 1
ATOM 611 O O . MET A 1 78 ? -2.597 -6.944 -10.376 1.00 95.69 78 MET A O 1
ATOM 615 N N . THR A 1 79 ? -2.209 -8.458 -8.762 1.00 96.00 79 THR A N 1
ATOM 616 C CA . THR A 1 79 ? -1.094 -9.124 -9.456 1.00 96.00 79 THR A CA 1
ATOM 617 C C . THR A 1 79 ? -1.548 -9.722 -10.785 1.00 96.00 79 THR A C 1
ATOM 619 O O . THR A 1 79 ? -0.920 -9.495 -11.818 1.00 96.00 79 THR A O 1
ATOM 622 N N . VAL A 1 80 ? -2.652 -10.475 -10.774 1.00 95.31 80 VAL A N 1
ATOM 623 C CA . VAL A 1 80 ? -3.199 -11.122 -11.972 1.00 95.31 80 VAL A CA 1
ATOM 624 C C . VAL A 1 80 ? -3.651 -10.074 -12.979 1.00 95.31 80 VAL A C 1
ATOM 626 O O . VAL A 1 80 ? -3.295 -10.176 -14.150 1.00 95.31 80 VAL A O 1
ATOM 629 N N . LEU A 1 81 ? -4.387 -9.049 -12.535 1.00 94.69 81 LEU A N 1
ATOM 630 C CA . LEU A 1 81 ? -4.866 -7.983 -13.411 1.00 94.69 81 LEU A CA 1
ATOM 631 C C . LEU A 1 81 ? -3.713 -7.229 -14.079 1.00 94.69 81 LEU A C 1
ATOM 633 O O . LEU A 1 81 ? -3.796 -6.919 -15.264 1.00 94.69 81 LEU A O 1
ATOM 637 N N . TRP A 1 82 ? -2.634 -6.971 -13.340 1.00 93.88 82 TRP A N 1
ATOM 638 C CA . TRP A 1 82 ? -1.468 -6.269 -13.864 1.00 93.88 82 TRP A CA 1
ATOM 639 C C . TRP A 1 82 ? -0.677 -7.112 -14.872 1.00 93.88 82 TRP A C 1
ATOM 641 O O . TRP A 1 82 ? -0.277 -6.630 -15.932 1.00 93.88 82 TRP A O 1
ATOM 651 N N . LEU A 1 83 ? -0.462 -8.393 -14.563 1.00 93.38 83 LEU A N 1
ATOM 652 C CA . LEU A 1 83 ? 0.374 -9.273 -15.377 1.00 93.38 83 LEU A CA 1
ATOM 653 C C . LEU A 1 83 ? -0.375 -9.940 -16.542 1.00 93.38 83 LEU A C 1
ATOM 655 O O . LEU A 1 83 ? 0.290 -10.449 -17.444 1.00 93.38 83 LEU A O 1
ATOM 659 N N . MET A 1 84 ? -1.718 -9.923 -16.582 1.00 92.50 84 MET A N 1
ATOM 660 C CA . MET A 1 84 ? -2.493 -10.639 -17.614 1.00 92.50 84 MET A CA 1
ATOM 661 C C . MET A 1 84 ? -2.157 -10.204 -19.048 1.00 92.50 84 MET A C 1
ATOM 663 O O . MET A 1 84 ? -2.253 -10.999 -19.980 1.00 92.50 84 MET A O 1
ATOM 667 N N . THR A 1 85 ? -1.769 -8.940 -19.238 1.00 83.81 85 THR A N 1
ATOM 668 C CA . THR A 1 85 ? -1.451 -8.366 -20.553 1.00 83.81 85 THR A CA 1
ATOM 669 C C . THR A 1 85 ? 0.045 -8.401 -20.867 1.00 83.81 85 THR A C 1
ATOM 671 O O . THR A 1 85 ? 0.481 -7.811 -21.855 1.00 83.81 85 THR A O 1
ATOM 674 N N . ARG A 1 86 ? 0.863 -9.035 -20.019 1.00 84.19 86 ARG A N 1
ATOM 675 C CA . ARG A 1 86 ? 2.329 -8.987 -20.082 1.00 84.19 86 ARG A CA 1
ATOM 676 C C . ARG A 1 86 ? 2.914 -10.386 -20.282 1.00 84.19 86 ARG A C 1
ATOM 678 O O . ARG A 1 86 ? 2.273 -11.398 -20.019 1.00 84.19 86 ARG A O 1
ATOM 685 N N . ARG A 1 87 ? 4.169 -10.454 -20.742 1.00 85.06 87 ARG A N 1
ATOM 686 C CA . ARG A 1 87 ? 4.961 -11.700 -20.800 1.00 85.06 87 ARG A CA 1
ATOM 687 C C . ARG A 1 87 ? 6.168 -11.598 -19.864 1.00 85.06 87 ARG A C 1
ATOM 689 O O . ARG A 1 87 ? 7.294 -11.469 -20.348 1.00 85.06 87 ARG A O 1
ATOM 696 N N . PRO A 1 88 ? 5.935 -11.584 -18.542 1.00 88.88 88 PRO A N 1
ATOM 697 C CA . PRO A 1 88 ? 6.999 -11.386 -17.576 1.00 88.88 88 PRO A CA 1
ATOM 698 C C . PRO A 1 88 ? 7.898 -12.621 -17.479 1.00 88.88 88 PRO A C 1
ATOM 700 O O . PRO A 1 88 ? 7.471 -13.756 -17.695 1.00 88.88 88 PRO A O 1
ATOM 703 N N . THR A 1 89 ? 9.152 -12.405 -17.102 1.00 93.38 89 THR A N 1
ATOM 704 C CA . THR A 1 89 ? 9.995 -13.473 -16.554 1.00 93.38 89 THR A CA 1
ATOM 705 C C . THR A 1 89 ? 9.478 -13.868 -15.168 1.00 93.38 89 THR A C 1
ATOM 707 O O . THR A 1 89 ? 8.720 -13.130 -14.536 1.00 93.38 89 THR A O 1
ATOM 710 N N . PHE A 1 90 ? 9.939 -15.006 -14.645 1.00 94.06 90 PHE A N 1
ATOM 711 C CA . PHE A 1 90 ? 9.618 -15.404 -13.272 1.00 94.06 90 PHE A CA 1
ATOM 712 C C . PHE A 1 90 ? 10.043 -14.343 -12.242 1.00 94.06 90 PHE A C 1
ATOM 714 O O . PHE A 1 90 ? 9.271 -14.024 -11.345 1.00 94.06 90 PHE A O 1
ATOM 721 N N . GLY A 1 91 ? 11.238 -13.758 -12.400 1.00 94.25 91 GLY A N 1
ATOM 722 C CA . GLY A 1 91 ? 11.751 -12.730 -11.489 1.00 94.25 91 GLY A CA 1
ATOM 723 C C . GLY A 1 91 ? 10.884 -11.470 -11.469 1.00 94.25 91 GLY A C 1
ATOM 724 O O . GLY A 1 91 ? 10.507 -11.008 -10.395 1.00 94.25 91 GLY A O 1
ATOM 725 N N . HIS A 1 92 ? 10.501 -10.961 -12.643 1.00 94.50 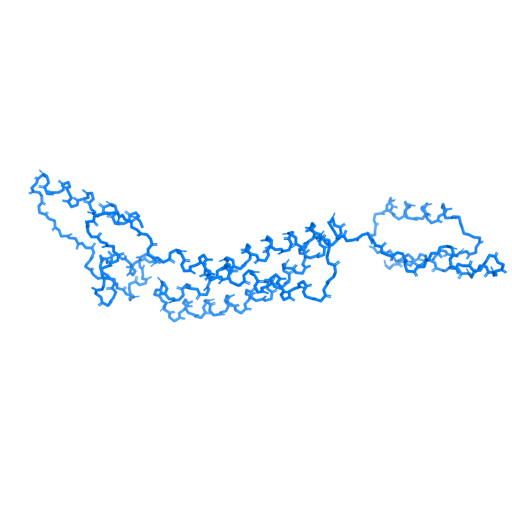92 HIS A N 1
ATOM 726 C CA . HIS A 1 92 ? 9.593 -9.818 -12.746 1.00 94.50 92 HIS A CA 1
ATOM 727 C C . HIS A 1 92 ? 8.212 -10.145 -12.157 1.00 94.50 92 HIS A C 1
ATOM 729 O O . HIS A 1 92 ? 7.681 -9.371 -11.366 1.00 94.50 92 HIS A O 1
ATOM 735 N N . ALA A 1 93 ? 7.642 -11.310 -12.489 1.00 95.50 93 ALA A N 1
ATOM 736 C CA . ALA A 1 93 ? 6.338 -11.719 -11.968 1.00 95.50 93 ALA A CA 1
ATOM 737 C C . ALA A 1 93 ? 6.343 -11.847 -10.436 1.00 95.50 93 ALA A C 1
ATOM 739 O O . ALA A 1 93 ? 5.406 -11.397 -9.780 1.00 95.50 93 ALA A O 1
ATOM 740 N N . LEU A 1 94 ? 7.409 -12.412 -9.860 1.00 96.50 94 LEU A N 1
ATOM 741 C CA . LEU A 1 94 ? 7.572 -12.538 -8.413 1.00 96.50 94 LEU A CA 1
ATOM 742 C C . LEU A 1 94 ? 7.723 -11.170 -7.737 1.00 96.50 94 LEU A C 1
ATOM 744 O O . LEU A 1 94 ? 7.074 -10.921 -6.723 1.00 96.50 94 LEU A O 1
ATOM 748 N N . ALA A 1 95 ? 8.535 -10.274 -8.304 1.00 96.00 95 ALA A N 1
ATOM 749 C CA . ALA A 1 95 ? 8.695 -8.916 -7.789 1.00 96.00 95 ALA A CA 1
ATOM 750 C C . ALA A 1 95 ? 7.357 -8.162 -7.778 1.00 96.00 95 ALA A C 1
ATOM 752 O O . ALA A 1 95 ? 6.986 -7.575 -6.759 1.00 96.00 95 ALA A O 1
ATOM 753 N N . MET A 1 96 ? 6.590 -8.258 -8.868 1.00 96.12 96 MET A N 1
ATOM 754 C CA . MET A 1 96 ? 5.268 -7.642 -8.967 1.00 96.12 96 MET A CA 1
ATOM 755 C C . MET A 1 96 ? 4.249 -8.273 -8.021 1.00 96.12 96 MET A C 1
ATOM 757 O O . MET A 1 96 ? 3.462 -7.548 -7.418 1.00 96.12 96 MET A O 1
ATOM 761 N N . ALA A 1 97 ? 4.293 -9.591 -7.817 1.00 96.75 97 ALA A N 1
ATOM 762 C CA . ALA A 1 97 ? 3.441 -10.258 -6.839 1.00 96.75 97 ALA A CA 1
ATOM 763 C C . ALA A 1 97 ? 3.719 -9.762 -5.412 1.00 96.75 97 ALA A C 1
ATOM 765 O O . ALA 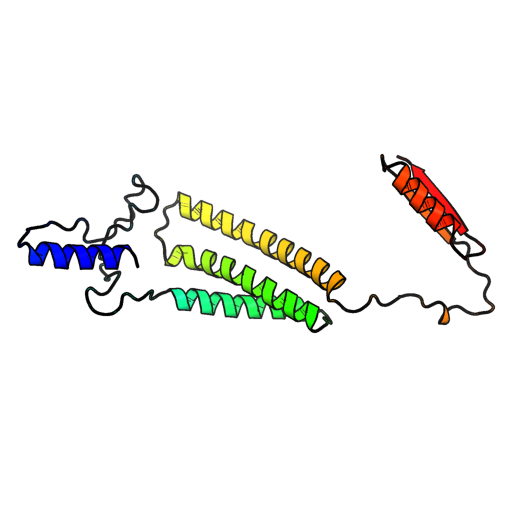A 1 97 ? 2.784 -9.444 -4.677 1.00 96.75 97 ALA A O 1
ATOM 766 N N . ILE A 1 98 ? 4.992 -9.647 -5.022 1.00 96.81 98 ILE A N 1
ATOM 767 C CA . ILE A 1 98 ? 5.384 -9.131 -3.703 1.00 96.81 98 ILE A CA 1
ATOM 768 C C . ILE A 1 98 ? 4.928 -7.676 -3.546 1.00 96.81 98 ILE A C 1
ATOM 770 O O . ILE A 1 98 ? 4.283 -7.341 -2.551 1.00 96.81 98 ILE A O 1
ATOM 774 N N . ALA A 1 99 ? 5.209 -6.831 -4.540 1.00 96.62 99 ALA A N 1
ATOM 775 C CA . ALA A 1 99 ? 4.817 -5.426 -4.545 1.00 96.62 99 ALA A CA 1
ATOM 776 C C . ALA A 1 99 ? 3.297 -5.246 -4.415 1.00 96.62 99 ALA A C 1
ATOM 778 O O . ALA A 1 99 ? 2.826 -4.522 -3.537 1.00 96.62 99 ALA A O 1
ATOM 779 N N . ALA A 1 100 ? 2.523 -5.943 -5.249 1.00 96.69 100 ALA A N 1
ATOM 780 C CA . ALA A 1 100 ? 1.069 -5.861 -5.250 1.00 96.69 100 ALA A CA 1
ATOM 781 C C . ALA A 1 100 ? 0.461 -6.360 -3.933 1.00 96.69 100 ALA A C 1
ATOM 783 O O . ALA A 1 100 ? -0.464 -5.729 -3.423 1.00 96.69 100 ALA A O 1
ATOM 784 N N . ASN A 1 101 ? 0.986 -7.439 -3.339 1.00 96.50 101 ASN A N 1
ATOM 785 C CA . ASN A 1 101 ? 0.518 -7.931 -2.038 1.00 96.50 101 ASN A CA 1
ATOM 786 C C . ASN A 1 101 ? 0.858 -6.963 -0.895 1.00 96.50 101 ASN A C 1
ATOM 788 O O . ASN A 1 101 ? 0.007 -6.704 -0.045 1.00 96.50 101 ASN A O 1
ATOM 792 N N . ALA A 1 102 ? 2.063 -6.384 -0.886 1.00 95.88 102 ALA A N 1
ATOM 793 C CA . ALA A 1 102 ? 2.453 -5.393 0.117 1.00 95.88 102 ALA A CA 1
ATOM 794 C C . ALA A 1 102 ? 1.554 -4.147 0.060 1.00 95.88 102 ALA A C 1
ATOM 796 O O . ALA A 1 102 ? 1.075 -3.664 1.086 1.00 95.88 102 ALA A O 1
ATOM 797 N N . LEU A 1 103 ? 1.267 -3.663 -1.148 1.00 96.50 103 LEU A N 1
ATOM 798 C CA . LEU A 1 103 ? 0.407 -2.504 -1.361 1.00 96.50 103 LEU A CA 1
ATOM 799 C C . LEU A 1 103 ? -1.058 -2.821 -1.016 1.00 96.50 103 LEU A C 1
ATOM 801 O O . LEU A 1 103 ? -1.733 -2.035 -0.352 1.00 96.50 103 LEU A O 1
ATOM 805 N N . SER A 1 104 ? -1.520 -4.022 -1.369 1.00 96.62 104 SER A N 1
ATOM 806 C CA . SER A 1 104 ? -2.861 -4.513 -1.034 1.00 96.62 104 SER A CA 1
ATOM 807 C C . SER A 1 104 ? -3.080 -4.684 0.464 1.00 96.62 104 SER A C 1
ATOM 809 O O . SER A 1 104 ? -4.197 -4.487 0.931 1.00 96.62 104 SER A O 1
ATOM 811 N N . ALA A 1 105 ? -2.036 -4.989 1.242 1.00 94.88 105 ALA A N 1
ATOM 812 C CA . ALA A 1 105 ? -2.128 -5.004 2.698 1.00 94.88 105 ALA A CA 1
ATOM 813 C C . ALA A 1 105 ? -2.463 -3.617 3.264 1.00 94.88 105 ALA 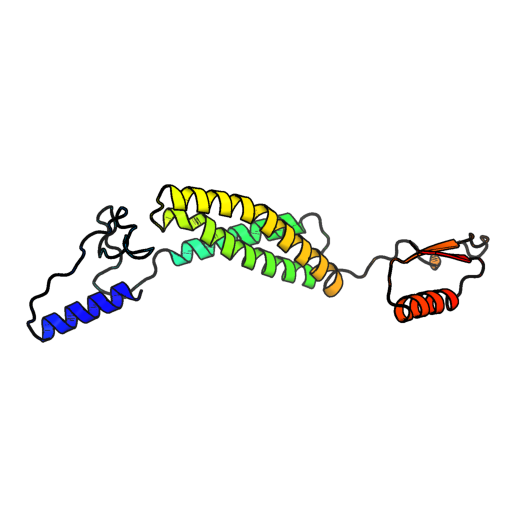A C 1
ATOM 815 O O . ALA A 1 105 ? -3.350 -3.502 4.110 1.00 94.88 105 ALA A O 1
ATOM 816 N N . ALA A 1 106 ? -1.824 -2.558 2.758 1.00 94.19 106 ALA A N 1
ATOM 817 C CA . ALA A 1 106 ? -2.154 -1.190 3.155 1.00 94.19 106 ALA A CA 1
ATOM 818 C C . ALA A 1 106 ? -3.586 -0.812 2.741 1.00 94.19 106 ALA A C 1
ATOM 820 O O . ALA A 1 106 ? -4.329 -0.250 3.546 1.00 94.19 106 ALA A O 1
ATOM 821 N N . VAL A 1 107 ? -3.999 -1.165 1.516 1.00 96.00 107 VAL A N 1
ATOM 822 C CA . VAL A 1 107 ? -5.363 -0.902 1.024 1.00 96.00 107 VAL A CA 1
ATOM 823 C C . VAL A 1 107 ? -6.408 -1.653 1.852 1.00 96.00 107 VAL A C 1
ATOM 825 O O . VAL A 1 107 ? -7.414 -1.067 2.235 1.00 96.00 107 VAL A O 1
ATOM 828 N N . ALA A 1 108 ? -6.172 -2.922 2.189 1.00 95.56 108 ALA A N 1
ATOM 829 C CA . ALA A 1 108 ? -7.084 -3.715 3.009 1.00 95.56 108 ALA A CA 1
ATOM 830 C C . ALA A 1 108 ? -7.266 -3.115 4.411 1.00 95.56 108 ALA A C 1
ATOM 832 O O . ALA A 1 108 ? -8.391 -3.043 4.903 1.00 95.56 108 ALA A O 1
ATOM 833 N N . VAL A 1 109 ? -6.181 -2.637 5.032 1.00 93.25 109 VAL A N 1
ATOM 834 C CA . VAL A 1 109 ? -6.251 -1.918 6.314 1.00 93.25 109 VAL A CA 1
ATOM 835 C C . VAL A 1 109 ? -7.072 -0.635 6.172 1.00 93.25 109 VAL A C 1
ATOM 837 O O . VAL A 1 109 ? -7.950 -0.385 6.994 1.00 93.25 109 VAL A O 1
ATOM 840 N N . ALA A 1 110 ? -6.842 0.154 5.120 1.00 94.44 110 ALA A N 1
ATOM 841 C CA . ALA A 1 110 ? -7.586 1.390 4.883 1.00 94.44 110 ALA A CA 1
ATOM 842 C C . ALA A 1 110 ? -9.084 1.143 4.624 1.00 94.44 110 ALA A C 1
ATOM 844 O O . ALA A 1 110 ? -9.924 1.882 5.137 1.00 94.44 110 ALA A O 1
ATOM 845 N N . LEU A 1 111 ? -9.426 0.084 3.882 1.00 94.81 111 LEU A N 1
ATOM 846 C CA . LEU A 1 111 ? -10.807 -0.315 3.591 1.00 94.81 111 LEU A CA 1
ATOM 847 C C . LEU A 1 111 ? -11.560 -0.794 4.833 1.00 94.81 111 LEU A C 1
ATOM 849 O O . LEU A 1 111 ? -12.752 -0.528 4.959 1.00 94.81 111 LEU A O 1
ATOM 853 N N . LEU A 1 112 ? -10.882 -1.505 5.737 1.00 93.31 112 LEU A N 1
ATOM 854 C CA . LEU A 1 112 ? -11.493 -2.023 6.963 1.00 93.31 112 LEU A CA 1
ATOM 855 C C . LEU A 1 112 ? -11.558 -0.982 8.086 1.00 93.31 112 LEU A C 1
ATOM 857 O O . LEU A 1 112 ? -12.361 -1.137 9.003 1.00 93.31 112 LEU A O 1
ATOM 861 N N . TYR A 1 113 ? -10.787 0.105 7.987 1.00 92.25 113 TYR A N 1
ATOM 862 C CA . TYR A 1 113 ? -10.707 1.147 9.010 1.00 92.25 113 TYR A CA 1
ATOM 863 C C . TYR A 1 113 ? -12.076 1.664 9.506 1.00 92.25 113 TYR A C 1
ATOM 865 O O . TYR A 1 113 ? -12.257 1.696 10.724 1.00 92.25 113 TYR A O 1
ATOM 873 N N . PRO A 1 114 ? -13.066 1.991 8.645 1.00 91.94 114 PRO A N 1
ATOM 874 C CA . PRO A 1 114 ? -14.385 2.468 9.087 1.00 91.94 114 PRO A CA 1
ATOM 875 C C . PRO A 1 114 ? -15.222 1.433 9.842 1.00 91.94 114 PRO A C 1
ATOM 877 O O . PRO A 1 114 ? -16.134 1.801 10.571 1.00 91.94 114 PRO A O 1
ATOM 880 N N . PHE A 1 115 ? -14.952 0.144 9.632 1.00 88.94 115 PHE A N 1
ATOM 881 C CA . PHE A 1 115 ? -15.690 -0.950 10.270 1.00 88.94 115 PHE A CA 1
ATOM 882 C C . PHE A 1 115 ? -15.103 -1.329 11.628 1.00 88.94 115 PHE A C 1
ATOM 884 O O . PHE A 1 115 ? -15.736 -2.037 12.402 1.00 88.94 115 PHE A O 1
ATOM 891 N N . GLU A 1 116 ? -13.879 -0.885 11.900 1.00 86.56 116 GLU A N 1
ATOM 892 C CA . GLU A 1 116 ? -13.139 -1.193 13.121 1.00 86.56 116 GLU A CA 1
ATOM 893 C C . GLU A 1 116 ? -12.995 0.031 14.036 1.00 86.56 116 GLU A C 1
ATOM 895 O O . GLU A 1 116 ? -12.576 -0.108 15.184 1.00 86.56 116 GLU A O 1
ATOM 900 N N . ASN A 1 117 ? -13.302 1.231 13.533 1.00 88.56 117 ASN A N 1
ATOM 901 C CA . ASN A 1 117 ? -13.102 2.489 14.240 1.00 88.56 117 ASN A CA 1
ATOM 902 C C . ASN A 1 117 ? -14.342 3.377 14.136 1.00 88.56 117 ASN A C 1
ATOM 904 O O . ASN A 1 117 ? -14.924 3.539 13.065 1.00 88.56 117 ASN A O 1
ATOM 908 N N . TYR A 1 118 ? -14.688 4.037 15.238 1.00 89.88 118 TYR A N 1
ATOM 909 C CA . TYR A 1 118 ? -15.702 5.079 15.264 1.00 89.88 118 TYR A CA 1
ATOM 910 C C . TYR A 1 118 ? -15.231 6.289 14.455 1.00 89.88 118 TYR A C 1
ATOM 912 O O . TYR A 1 118 ? -14.253 6.960 14.802 1.00 89.88 118 TYR A O 1
ATOM 920 N N . LEU A 1 119 ? -15.949 6.581 13.372 1.00 89.62 119 LEU A N 1
ATOM 921 C CA . LEU A 1 119 ? -15.724 7.770 12.564 1.00 89.62 119 LEU A CA 1
ATOM 922 C C . LEU A 1 119 ? -16.681 8.882 12.984 1.00 89.62 119 LEU A C 1
ATOM 924 O O . LEU A 1 119 ? -17.891 8.689 13.072 1.00 89.62 119 LEU A O 1
ATOM 928 N N . ASN A 1 120 ? -16.130 10.074 13.191 1.00 88.62 120 ASN A N 1
ATOM 929 C CA . ASN A 1 120 ? -16.912 11.299 13.222 1.00 88.62 120 ASN A CA 1
ATOM 930 C C . ASN A 1 120 ? -16.948 11.908 11.811 1.00 88.62 120 ASN A C 1
ATOM 932 O O . ASN A 1 120 ? -16.257 11.449 10.903 1.00 88.62 120 ASN A O 1
ATOM 936 N N . VAL A 1 121 ? -17.739 12.964 11.616 1.00 89.81 121 VAL A N 1
ATOM 937 C CA . VAL A 1 121 ? -17.904 13.596 10.294 1.00 89.81 121 VAL A CA 1
ATOM 938 C C . VAL A 1 121 ? -16.561 14.036 9.697 1.00 89.81 121 VAL A C 1
ATOM 940 O O . VAL A 1 121 ? -16.302 13.802 8.519 1.00 89.81 121 VAL A O 1
ATOM 943 N N . GLY A 1 122 ? -15.681 14.628 10.509 1.00 89.81 122 GLY A N 1
ATOM 944 C CA . GLY A 1 122 ? -14.372 15.091 10.054 1.00 89.81 122 GLY A CA 1
ATOM 945 C C . GLY A 1 122 ? -13.456 13.943 9.630 1.00 89.81 122 GLY A C 1
ATOM 946 O O . GLY A 1 122 ? -12.873 13.991 8.546 1.00 89.81 122 GLY A O 1
ATOM 947 N N . SER A 1 123 ? -13.357 12.888 10.444 1.00 89.56 123 SER A N 1
ATOM 948 C CA . SER A 1 123 ? -12.533 11.722 10.114 1.00 89.56 123 SER A CA 1
ATOM 949 C C . SER A 1 123 ? -13.108 10.906 8.958 1.00 89.56 123 SER A C 1
ATOM 951 O O . SER A 1 123 ? -12.334 10.378 8.167 1.00 89.56 123 SER A O 1
ATOM 953 N N . ALA A 1 124 ? -14.432 10.867 8.786 1.00 93.19 124 ALA A N 1
ATOM 954 C CA . ALA A 1 124 ? -15.076 10.247 7.631 1.00 93.19 124 ALA A CA 1
ATOM 955 C C . ALA A 1 124 ? -14.736 10.974 6.320 1.00 93.19 124 ALA A C 1
ATOM 957 O O . ALA A 1 124 ? -14.388 10.326 5.333 1.00 93.19 124 ALA A O 1
ATOM 958 N N . ILE A 1 125 ? -14.767 12.314 6.312 1.00 96.25 125 ILE A N 1
ATOM 959 C CA . ILE A 1 125 ? -14.359 13.116 5.147 1.00 96.25 125 ILE A CA 1
ATOM 960 C C . ILE A 1 125 ? -12.873 12.902 4.845 1.00 96.25 125 ILE A C 1
ATOM 962 O O . ILE A 1 125 ? -12.509 12.647 3.697 1.00 96.25 125 ILE A O 1
ATOM 966 N N . ALA A 1 126 ? -12.015 12.974 5.868 1.00 95.00 126 ALA A N 1
ATOM 967 C CA . ALA A 1 126 ? -10.577 12.775 5.710 1.00 95.00 126 ALA A CA 1
ATOM 968 C C . ALA A 1 126 ? -10.246 11.369 5.189 1.00 95.00 126 ALA A C 1
ATOM 970 O O . ALA A 1 126 ? -9.432 11.230 4.278 1.00 95.00 126 ALA A O 1
ATOM 971 N N . TRP A 1 127 ? -10.908 10.337 5.718 1.00 95.81 127 TRP A N 1
ATOM 972 C CA . TRP A 1 127 ? -10.781 8.964 5.237 1.00 95.81 127 TRP A CA 1
ATOM 973 C C . TRP A 1 127 ? -11.239 8.838 3.781 1.00 95.81 127 TRP A C 1
ATOM 975 O O . TRP A 1 127 ? -10.509 8.279 2.968 1.00 95.81 127 TRP A O 1
ATOM 985 N N . GLY A 1 128 ? -12.393 9.412 3.424 1.00 96.44 128 GLY A N 1
ATOM 986 C CA . GLY A 1 128 ? -12.907 9.384 2.054 1.00 96.44 128 GLY A CA 1
ATOM 987 C C . GLY A 1 128 ? -11.955 10.051 1.058 1.00 96.44 128 GLY A C 1
ATOM 988 O O . GLY A 1 128 ? -11.629 9.468 0.025 1.00 96.44 128 GLY A O 1
ATOM 989 N N . LEU A 1 129 ? -11.432 11.233 1.397 1.00 97.56 129 LEU A N 1
ATOM 990 C CA . LEU A 1 129 ? -10.409 11.910 0.598 1.00 97.56 129 LEU A CA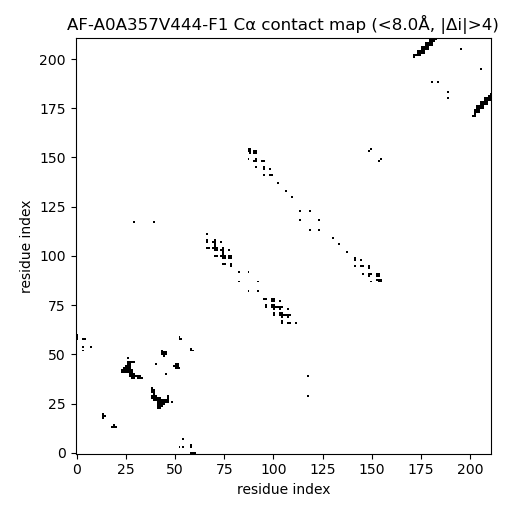 1
ATOM 991 C C . LEU A 1 129 ? -9.120 11.076 0.513 1.00 97.56 129 LEU A C 1
ATOM 993 O O . LEU A 1 129 ? -8.557 10.921 -0.569 1.00 97.56 129 LEU A O 1
ATOM 997 N N . GLY A 1 130 ? -8.680 10.499 1.634 1.00 96.75 130 GLY A N 1
ATOM 998 C CA . GLY A 1 130 ? -7.524 9.609 1.693 1.00 96.75 130 GLY A CA 1
ATOM 999 C C . GLY A 1 130 ? -7.672 8.401 0.770 1.00 96.75 130 GLY A C 1
ATOM 1000 O O . GLY A 1 130 ? -6.753 8.103 0.015 1.00 96.75 130 GLY A O 1
ATOM 1001 N N . MET A 1 131 ? -8.845 7.765 0.747 1.00 95.38 131 MET A N 1
ATOM 1002 C CA . MET A 1 131 ? -9.154 6.645 -0.146 1.00 95.38 131 MET A CA 1
ATOM 1003 C C . MET A 1 131 ? -9.107 7.048 -1.622 1.00 95.38 131 MET A C 1
ATOM 1005 O O . MET A 1 131 ? -8.537 6.325 -2.441 1.00 95.38 131 MET A O 1
ATOM 1009 N N . VAL A 1 132 ? -9.650 8.220 -1.967 1.00 96.62 132 VAL A N 1
ATOM 1010 C CA . VAL A 1 132 ? -9.590 8.751 -3.337 1.00 96.62 132 VAL A CA 1
ATOM 1011 C C . VAL A 1 132 ? -8.146 8.993 -3.771 1.00 96.62 132 VAL A C 1
ATOM 1013 O O . VAL A 1 132 ? -7.788 8.640 -4.891 1.00 96.62 132 VAL A O 1
ATOM 1016 N N . LEU A 1 133 ? -7.303 9.547 -2.896 1.00 96.94 133 LEU A N 1
ATOM 1017 C CA . LEU A 1 133 ? -5.883 9.793 -3.179 1.00 96.94 133 LEU A CA 1
ATOM 1018 C C . LEU A 1 133 ? -5.038 8.510 -3.173 1.00 96.94 133 LEU A C 1
ATOM 1020 O O . LEU A 1 133 ? -4.034 8.424 -3.883 1.00 96.94 133 LEU A O 1
ATOM 1024 N N . MET A 1 134 ? -5.448 7.496 -2.412 1.00 95.88 134 MET A N 1
ATOM 1025 C CA . MET A 1 134 ? -4.753 6.215 -2.322 1.00 95.88 134 MET A CA 1
ATOM 1026 C C . MET A 1 134 ? -4.788 5.448 -3.646 1.00 95.88 134 MET A C 1
ATOM 1028 O O . MET A 1 134 ? -3.811 4.782 -3.982 1.00 95.88 134 MET A O 1
ATOM 1032 N N . LEU A 1 135 ? -5.870 5.561 -4.421 1.00 93.50 135 LEU A N 1
ATOM 1033 C CA . LEU A 1 135 ? -6.020 4.890 -5.716 1.00 93.50 135 LEU A CA 1
ATOM 1034 C C . LEU A 1 135 ? -4.946 5.294 -6.748 1.00 93.50 135 LEU A C 1
ATOM 1036 O O . LEU A 1 135 ? -4.201 4.414 -7.186 1.00 93.50 135 LEU A O 1
ATOM 1040 N N . PRO A 1 136 ? -4.797 6.578 -7.139 1.00 96.25 136 PRO A N 1
ATOM 1041 C CA . PRO A 1 136 ? -3.763 6.981 -8.086 1.00 96.25 136 PRO A CA 1
ATOM 1042 C C . PRO A 1 136 ? -2.360 6.756 -7.523 1.00 96.25 136 PRO A C 1
ATOM 1044 O O . PRO A 1 136 ? -1.482 6.339 -8.273 1.00 96.25 136 PRO A O 1
ATOM 1047 N N . LEU A 1 137 ? -2.148 6.955 -6.216 1.00 96.62 137 LEU A N 1
ATOM 1048 C CA . LEU A 1 137 ? -0.862 6.663 -5.582 1.00 96.62 137 LEU A CA 1
ATOM 1049 C C . LEU A 1 137 ? -0.486 5.187 -5.756 1.00 96.62 137 LEU A C 1
ATOM 1051 O O . LEU A 1 137 ? 0.610 4.881 -6.207 1.00 96.62 137 LEU A O 1
ATOM 1055 N N . THR A 1 138 ? -1.424 4.283 -5.476 1.00 95.12 138 THR A N 1
ATOM 1056 C CA . THR A 1 138 ? -1.240 2.836 -5.627 1.00 95.12 138 THR A CA 1
ATOM 1057 C C . THR A 1 138 ? -0.883 2.476 -7.069 1.00 95.12 138 THR A C 1
ATOM 1059 O O . THR A 1 138 ? 0.070 1.734 -7.302 1.00 95.12 138 THR A O 1
ATOM 1062 N N . LEU A 1 139 ? -1.609 3.031 -8.043 1.00 94.94 139 LEU A N 1
ATOM 1063 C CA . LEU A 1 139 ? -1.372 2.773 -9.465 1.00 94.94 139 LEU A CA 1
ATOM 1064 C C . LEU A 1 139 ? -0.013 3.306 -9.936 1.00 94.94 139 LEU A C 1
ATOM 1066 O O . LEU A 1 139 ? 0.715 2.591 -10.622 1.00 94.94 139 LEU A O 1
ATOM 1070 N N . VAL A 1 140 ? 0.355 4.531 -9.548 1.00 97.00 140 VAL A N 1
ATOM 1071 C CA . VAL A 1 140 ? 1.650 5.134 -9.900 1.00 97.00 140 VAL A CA 1
ATOM 1072 C C . VAL A 1 140 ? 2.801 4.367 -9.254 1.00 97.00 140 VAL A C 1
ATOM 1074 O O . VAL A 1 140 ? 3.788 4.075 -9.926 1.00 97.00 140 VAL A O 1
ATOM 1077 N N . THR A 1 141 ? 2.681 3.995 -7.978 1.00 96.75 141 THR A N 1
ATOM 1078 C CA . THR A 1 141 ? 3.692 3.188 -7.285 1.00 96.75 141 THR A CA 1
ATOM 1079 C C . THR A 1 141 ? 3.862 1.830 -7.954 1.00 96.75 141 THR A C 1
ATOM 1081 O O . THR A 1 141 ? 4.993 1.428 -8.218 1.00 96.75 141 THR A O 1
ATOM 1084 N N . LEU A 1 142 ? 2.764 1.143 -8.280 1.00 95.44 142 LEU A N 1
ATOM 1085 C CA . LEU A 1 142 ? 2.827 -0.147 -8.960 1.00 95.44 142 LEU A CA 1
ATOM 1086 C C . LEU A 1 142 ? 3.451 -0.018 -10.356 1.00 95.44 142 LEU A C 1
ATOM 1088 O O . LEU A 1 142 ? 4.310 -0.820 -10.702 1.00 95.44 142 LEU A O 1
ATOM 1092 N N . GLY A 1 143 ? 3.099 1.028 -11.110 1.00 95.25 143 GLY A N 1
ATOM 1093 C CA . GLY A 1 143 ? 3.704 1.327 -12.410 1.00 95.25 143 GLY A CA 1
ATOM 1094 C C . GLY A 1 143 ? 5.205 1.608 -12.330 1.00 95.25 143 GLY A C 1
ATOM 1095 O O . GLY A 1 143 ? 5.973 1.125 -13.155 1.00 95.25 143 GLY A O 1
ATOM 1096 N N . LYS A 1 144 ? 5.661 2.325 -11.299 1.00 96.19 144 LYS A N 1
ATOM 1097 C CA . LYS A 1 144 ? 7.096 2.564 -11.098 1.00 96.19 144 LYS A CA 1
ATOM 1098 C C . LYS A 1 144 ? 7.849 1.301 -10.697 1.00 96.19 144 LYS A C 1
ATOM 1100 O O . LYS A 1 144 ? 8.968 1.090 -11.156 1.00 96.19 144 LYS A O 1
ATOM 1105 N N . LEU A 1 145 ? 7.244 0.449 -9.874 1.00 95.69 145 LEU A N 1
ATOM 1106 C CA . LEU A 1 145 ? 7.823 -0.850 -9.530 1.00 95.69 145 LEU A CA 1
ATOM 1107 C C . LEU A 1 145 ? 7.878 -1.782 -10.745 1.00 95.69 145 LEU A C 1
ATOM 1109 O O . LEU A 1 145 ? 8.865 -2.493 -10.899 1.00 95.69 145 LEU A O 1
ATOM 1113 N N . ASP A 1 146 ? 6.874 -1.727 -11.619 1.00 94.69 146 ASP A N 1
ATOM 1114 C CA . ASP A 1 146 ? 6.822 -2.461 -12.886 1.00 94.69 146 ASP A CA 1
ATOM 1115 C C . ASP A 1 146 ? 7.979 -2.074 -13.813 1.00 94.69 146 ASP A C 1
ATOM 1117 O O . ASP A 1 146 ? 8.715 -2.955 -14.251 1.00 94.69 146 ASP A O 1
ATOM 1121 N N . GLU A 1 147 ? 8.210 -0.774 -14.027 1.00 93.50 147 GLU A N 1
ATOM 1122 C CA . GLU A 1 147 ? 9.344 -0.268 -14.818 1.00 93.50 147 GLU A CA 1
ATOM 1123 C C . GLU A 1 147 ? 10.689 -0.764 -14.260 1.00 93.50 147 GLU A C 1
ATOM 1125 O O . GLU A 1 147 ? 11.532 -1.294 -14.988 1.00 93.50 147 GLU A O 1
ATOM 1130 N N . VAL A 1 148 ? 10.890 -0.641 -12.944 1.00 95.12 148 VAL A N 1
ATOM 1131 C CA . VAL A 1 148 ? 12.128 -1.086 -12.288 1.00 95.12 148 VAL A CA 1
ATOM 1132 C C . VAL A 1 148 ? 12.288 -2.603 -12.394 1.00 95.12 148 VAL A C 1
ATOM 1134 O O . VAL A 1 148 ? 13.384 -3.090 -12.685 1.00 95.12 148 VAL A O 1
ATOM 1137 N N . ALA A 1 149 ? 11.214 -3.366 -12.191 1.00 93.88 149 ALA A N 1
ATOM 1138 C CA . ALA A 1 149 ? 11.227 -4.820 -12.287 1.00 93.88 149 ALA A CA 1
ATOM 1139 C C . ALA A 1 149 ? 11.458 -5.294 -13.727 1.00 93.88 149 ALA A C 1
ATOM 1141 O O . ALA A 1 149 ? 12.118 -6.308 -13.935 1.00 93.88 149 ALA A O 1
ATOM 1142 N N . GLU A 1 150 ? 10.931 -4.595 -14.731 1.00 91.75 150 GLU A N 1
ATOM 1143 C CA . GLU A 1 150 ? 11.172 -4.891 -16.143 1.00 91.75 150 GLU A CA 1
ATOM 1144 C C . GLU A 1 150 ? 12.643 -4.679 -16.523 1.00 91.75 150 GLU A C 1
ATOM 1146 O O . GLU A 1 150 ? 13.240 -5.556 -17.143 1.00 91.75 150 GLU A O 1
ATOM 1151 N N . VAL A 1 151 ? 13.267 -3.583 -16.081 1.00 91.19 151 VAL A N 1
ATOM 1152 C CA . VAL A 1 151 ? 14.683 -3.301 -16.379 1.00 91.19 151 VAL A CA 1
ATOM 1153 C C . VAL A 1 151 ? 15.631 -4.271 -15.667 1.00 91.19 151 VAL A C 1
ATOM 1155 O O . VAL A 1 151 ? 16.624 -4.710 -16.244 1.00 91.19 151 VAL A O 1
ATOM 1158 N N . THR A 1 152 ? 15.346 -4.609 -14.408 1.00 92.75 152 THR A N 1
ATOM 1159 C CA . THR A 1 152 ? 16.266 -5.394 -13.562 1.00 92.75 152 THR A CA 1
ATOM 1160 C C . THR A 1 152 ? 16.067 -6.901 -13.676 1.00 92.75 152 THR A C 1
ATOM 1162 O O . THR A 1 152 ? 17.036 -7.659 -13.651 1.00 92.75 152 THR A O 1
ATOM 1165 N N . LEU A 1 153 ? 14.814 -7.345 -13.778 1.00 93.81 153 LEU A N 1
ATOM 1166 C CA . LEU A 1 153 ? 14.430 -8.755 -13.717 1.00 93.81 153 LEU A CA 1
ATOM 1167 C C . LEU A 1 153 ? 13.655 -9.205 -14.954 1.00 93.81 153 LEU A C 1
ATOM 1169 O O . LEU A 1 153 ? 13.408 -10.403 -15.096 1.00 93.81 153 LEU A O 1
ATOM 1173 N N . GLY A 1 154 ? 13.246 -8.284 -15.826 1.00 88.25 154 GLY A N 1
ATOM 1174 C CA . GLY A 1 154 ? 12.435 -8.560 -17.002 1.00 88.25 154 GLY A CA 1
ATOM 1175 C C . GLY A 1 154 ? 13.195 -9.240 -18.144 1.00 88.25 154 GLY A C 1
ATOM 1176 O O . GLY A 1 154 ? 14.378 -9.577 -18.039 1.00 88.25 154 GLY A O 1
ATOM 1177 N N . PRO A 1 155 ? 12.489 -9.534 -19.246 1.00 84.38 155 PRO A N 1
ATOM 1178 C CA . PRO A 1 155 ? 13.096 -10.163 -20.406 1.00 84.38 155 PRO A CA 1
ATOM 1179 C C . PRO A 1 155 ? 14.126 -9.225 -21.038 1.00 84.38 155 PRO A C 1
ATOM 1181 O O . PRO A 1 155 ? 13.959 -8.008 -21.047 1.00 84.38 155 PRO A O 1
ATOM 1184 N N . ARG A 1 156 ? 15.184 -9.802 -21.624 1.00 81.25 156 ARG A N 1
ATOM 1185 C CA . ARG A 1 156 ? 16.166 -9.002 -22.365 1.00 81.25 156 ARG A CA 1
ATOM 1186 C C . ARG A 1 156 ? 15.461 -8.179 -23.447 1.00 81.25 156 ARG A C 1
ATOM 1188 O O . ARG A 1 156 ? 14.593 -8.733 -24.136 1.00 81.25 156 ARG A O 1
ATOM 1195 N N . PRO A 1 157 ? 15.854 -6.908 -23.638 1.00 78.69 157 PRO A N 1
ATOM 1196 C CA . PRO A 1 157 ? 15.270 -6.073 -24.671 1.00 78.69 157 PRO A CA 1
ATOM 1197 C C . PRO A 1 157 ? 15.408 -6.774 -26.021 1.00 78.69 157 PRO A C 1
ATOM 1199 O O . PRO A 1 157 ? 16.496 -7.196 -26.428 1.00 78.69 157 PRO A O 1
ATOM 1202 N N . LYS A 1 158 ? 14.282 -6.943 -26.717 1.00 75.12 158 LYS A N 1
ATOM 1203 C CA . LYS A 1 158 ? 14.301 -7.440 -28.089 1.00 75.12 158 LYS A CA 1
ATOM 1204 C C . LYS A 1 158 ? 14.765 -6.303 -28.979 1.00 75.12 158 LYS A C 1
ATOM 1206 O O . LYS A 1 158 ? 14.056 -5.319 -29.157 1.00 75.12 158 LYS A O 1
ATOM 1211 N N . ARG A 1 159 ? 15.953 -6.459 -29.552 1.00 74.06 159 ARG A N 1
ATOM 1212 C CA . ARG A 1 159 ? 16.450 -5.565 -30.593 1.00 74.06 159 ARG A CA 1
ATOM 1213 C C . ARG A 1 159 ? 15.467 -5.613 -31.773 1.00 74.06 159 ARG A C 1
ATOM 1215 O O . ARG A 1 159 ? 15.310 -6.670 -32.380 1.00 74.0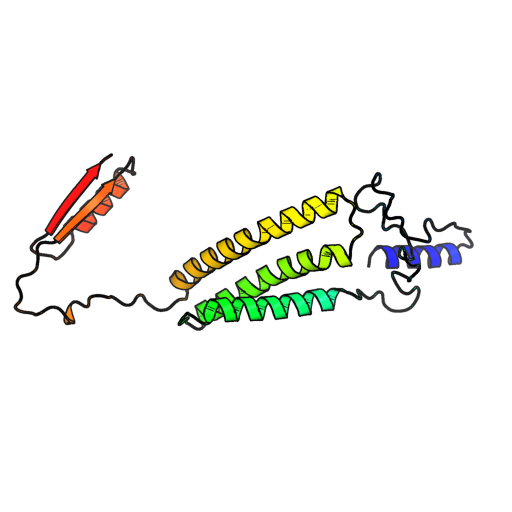6 159 ARG A O 1
ATOM 1222 N N . LEU A 1 160 ? 14.778 -4.498 -32.035 1.00 74.06 160 LEU A N 1
ATOM 1223 C CA . LEU A 1 160 ? 13.765 -4.379 -33.098 1.00 74.06 160 LEU A CA 1
ATOM 1224 C C . LEU A 1 160 ? 14.375 -4.441 -34.504 1.00 74.06 160 LEU A C 1
ATOM 1226 O O . LEU A 1 160 ? 13.690 -4.806 -35.450 1.00 74.06 160 LEU A O 1
ATOM 1230 N N . TRP A 1 161 ? 15.661 -4.113 -34.618 1.00 67.19 161 TRP A N 1
ATOM 1231 C CA . TRP A 1 161 ? 16.433 -4.163 -35.853 1.00 67.19 161 TRP A CA 1
ATOM 1232 C C . TRP A 1 161 ? 17.714 -4.954 -35.620 1.00 67.19 161 TRP A C 1
ATOM 1234 O O . TRP A 1 161 ? 18.598 -4.474 -34.903 1.00 67.19 161 TRP A O 1
ATOM 1244 N N . ARG A 1 162 ? 17.842 -6.162 -36.173 1.00 68.00 162 ARG A N 1
ATOM 1245 C CA . ARG A 1 162 ? 19.102 -6.913 -36.097 1.00 68.00 162 ARG A CA 1
ATOM 1246 C C . ARG A 1 162 ? 19.970 -6.522 -37.282 1.00 68.00 162 ARG A C 1
ATOM 1248 O O . ARG A 1 162 ? 19.480 -6.373 -38.390 1.00 68.00 162 ARG A O 1
ATOM 1255 N N . ALA A 1 163 ? 21.273 -6.377 -37.051 1.00 64.94 163 ALA A N 1
ATOM 1256 C CA . ALA A 1 163 ? 22.223 -6.120 -38.138 1.00 64.94 163 ALA A CA 1
ATOM 1257 C C . ALA A 1 163 ? 22.197 -7.241 -39.198 1.00 64.94 163 ALA A C 1
ATOM 1259 O O . ALA A 1 163 ? 22.462 -6.988 -40.362 1.00 64.94 163 ALA A O 1
ATOM 1260 N N . GLU A 1 164 ? 21.818 -8.451 -38.786 1.00 66.38 164 GLU A N 1
ATOM 1261 C CA . GLU A 1 164 ? 21.617 -9.631 -39.635 1.00 66.38 164 GLU A CA 1
ATOM 1262 C C . GLU A 1 164 ? 20.449 -9.485 -40.626 1.00 66.38 164 GLU A C 1
ATOM 1264 O O . GLU A 1 164 ? 20.458 -10.138 -41.664 1.00 66.38 164 GLU A O 1
ATOM 1269 N N . ASP A 1 165 ? 19.459 -8.633 -40.324 1.00 67.44 165 ASP A N 1
ATOM 1270 C CA . ASP A 1 165 ? 18.299 -8.384 -41.191 1.00 67.44 165 ASP A CA 1
ATOM 1271 C C . ASP A 1 165 ? 18.600 -7.313 -42.261 1.00 67.44 165 ASP A C 1
ATOM 1273 O O . ASP A 1 165 ? 17.795 -7.086 -43.167 1.00 67.44 165 ASP A O 1
ATOM 1277 N N . ALA A 1 166 ? 19.747 -6.627 -42.159 1.00 65.94 166 ALA A N 1
ATOM 1278 C CA . ALA A 1 166 ? 20.150 -5.612 -43.121 1.00 65.94 166 ALA A CA 1
ATOM 1279 C C . ALA A 1 166 ? 20.665 -6.283 -44.410 1.00 65.94 166 ALA A C 1
ATOM 1281 O O . ALA A 1 166 ? 21.516 -7.175 -44.335 1.00 65.94 166 ALA A O 1
ATOM 1282 N N . PRO A 1 167 ? 20.203 -5.861 -45.604 1.00 68.44 167 PRO A N 1
ATOM 1283 C CA . PRO A 1 167 ? 20.751 -6.365 -46.854 1.00 68.44 167 PRO A CA 1
ATOM 1284 C C . PRO A 1 167 ? 22.244 -6.039 -46.917 1.00 68.44 167 PRO A C 1
ATOM 1286 O O . PRO A 1 167 ? 22.627 -4.878 -46.798 1.00 68.44 167 PRO A O 1
ATOM 1289 N N . THR A 1 168 ? 23.079 -7.055 -47.124 1.00 68.25 168 THR A N 1
ATOM 1290 C CA . THR A 1 168 ? 24.546 -6.910 -47.131 1.00 68.25 168 THR A CA 1
ATOM 1291 C C . THR A 1 168 ? 25.041 -6.000 -48.265 1.00 68.25 168 THR A C 1
ATOM 1293 O O . THR A 1 168 ? 26.102 -5.399 -48.140 1.00 68.25 168 THR A O 1
ATOM 1296 N N . ASP A 1 169 ? 24.233 -5.853 -49.322 1.00 71.50 169 ASP A N 1
ATOM 1297 C CA . ASP A 1 169 ? 24.522 -5.067 -50.530 1.00 71.50 169 ASP A CA 1
ATOM 1298 C C . ASP A 1 169 ? 23.688 -3.773 -50.653 1.00 71.50 169 ASP A C 1
ATOM 1300 O O . ASP A 1 169 ? 23.734 -3.101 -51.686 1.00 71.50 169 ASP A O 1
ATOM 1304 N N . ALA A 1 170 ? 22.892 -3.402 -49.641 1.00 70.50 170 ALA A N 1
ATOM 1305 C CA . ALA A 1 170 ? 22.169 -2.129 -49.680 1.00 70.50 170 ALA A CA 1
ATOM 1306 C C . ALA A 1 170 ? 23.082 -0.973 -49.233 1.00 70.50 170 ALA A C 1
ATOM 1308 O O . ALA A 1 170 ? 23.797 -1.114 -48.238 1.00 70.50 170 ALA A O 1
ATOM 1309 N N . PRO A 1 171 ? 23.044 0.192 -49.911 1.00 76.50 171 PRO A N 1
ATOM 1310 C CA . PRO A 1 171 ? 23.733 1.376 -49.419 1.00 76.50 171 PRO A CA 1
ATOM 1311 C C . PRO A 1 171 ? 23.198 1.730 -48.029 1.00 76.50 171 PRO A C 1
ATOM 1313 O O . PRO A 1 171 ? 21.984 1.808 -47.816 1.00 76.50 171 PRO A O 1
ATOM 1316 N N . LEU A 1 172 ? 24.114 1.922 -47.081 1.00 78.56 172 LEU A N 1
ATOM 1317 C CA . LEU A 1 172 ? 23.771 2.298 -45.715 1.00 78.56 172 LEU A CA 1
ATOM 1318 C C . LEU A 1 172 ? 23.110 3.687 -45.730 1.00 78.56 172 LEU A C 1
ATOM 1320 O O . LEU A 1 172 ? 23.664 4.607 -46.332 1.00 78.56 172 LEU A O 1
ATOM 1324 N N . PRO A 1 173 ? 21.920 3.858 -45.125 1.00 85.19 173 PRO A N 1
ATOM 1325 C CA . PRO A 1 173 ? 21.241 5.147 -45.124 1.00 85.19 173 PRO A CA 1
ATOM 1326 C C . PRO A 1 173 ? 22.012 6.162 -44.281 1.00 85.19 173 PRO A C 1
ATOM 1328 O O . PRO A 1 173 ? 22.560 5.807 -43.239 1.00 85.19 173 PRO A O 1
ATOM 1331 N N . LYS A 1 174 ? 21.977 7.439 -44.664 1.00 89.50 174 LYS A N 1
ATOM 1332 C CA . LYS A 1 174 ? 22.480 8.505 -43.797 1.00 89.50 174 LYS A CA 1
ATOM 1333 C C . LYS A 1 174 ? 21.694 8.534 -42.480 1.00 89.50 174 LYS A C 1
ATOM 1335 O O . LYS A 1 174 ? 20.466 8.644 -42.502 1.00 89.50 174 LYS A O 1
ATOM 1340 N N . VAL A 1 175 ? 22.383 8.474 -41.342 1.00 91.25 175 VAL A N 1
ATOM 1341 C CA . VAL A 1 175 ? 21.772 8.546 -40.001 1.00 91.25 175 VAL A CA 1
ATOM 1342 C C . VAL A 1 175 ? 22.036 9.917 -39.379 1.00 91.25 175 VAL A C 1
ATOM 1344 O O . VAL A 1 175 ? 23.171 10.369 -39.329 1.00 91.25 175 VAL A O 1
ATOM 1347 N N . SER A 1 176 ? 21.000 10.588 -38.875 1.00 94.69 176 SER A N 1
ATOM 1348 C CA . SER A 1 176 ? 21.147 11.847 -38.128 1.00 94.69 176 SER A CA 1
ATOM 1349 C C . SER A 1 176 ? 20.873 11.596 -36.648 1.00 94.69 176 SER A C 1
ATOM 1351 O O . SER A 1 176 ? 19.763 11.210 -36.276 1.00 94.69 176 SER A O 1
ATOM 1353 N N . ILE A 1 177 ? 21.892 11.771 -35.805 1.00 94.62 177 ILE A N 1
ATOM 1354 C CA . ILE A 1 177 ? 21.805 11.618 -34.350 1.00 94.62 177 ILE A CA 1
ATOM 1355 C C . ILE A 1 177 ? 21.595 13.003 -33.742 1.00 94.62 177 ILE A C 1
ATOM 1357 O O . ILE A 1 177 ? 22.483 13.853 -33.788 1.00 94.62 177 ILE A O 1
ATOM 1361 N N . GLN A 1 178 ? 20.419 13.234 -33.163 1.00 95.25 178 GLN A N 1
ATOM 1362 C CA . GLN A 1 178 ? 20.079 14.509 -32.534 1.00 95.25 178 GLN A CA 1
ATOM 1363 C C . GLN A 1 178 ? 20.340 14.444 -31.030 1.00 95.25 178 GLN A C 1
ATOM 1365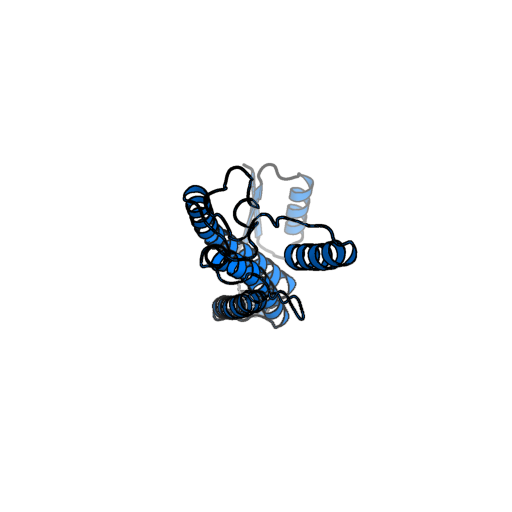 O O . GLN A 1 178 ? 19.739 13.629 -30.331 1.00 95.25 178 GLN A O 1
ATOM 1370 N N . ILE A 1 179 ? 21.222 15.315 -30.539 1.00 94.44 179 ILE A N 1
ATOM 1371 C CA . ILE A 1 179 ? 21.582 15.421 -29.122 1.00 94.44 179 ILE A CA 1
ATOM 1372 C C . ILE A 1 179 ? 21.018 16.741 -28.582 1.00 94.44 179 ILE A C 1
ATOM 1374 O O . ILE A 1 179 ? 21.640 17.791 -28.771 1.00 94.44 179 ILE A O 1
ATOM 1378 N N . PRO A 1 180 ? 19.835 16.732 -27.944 1.00 93.06 180 PRO A N 1
ATOM 1379 C CA . PRO A 1 180 ? 19.345 17.898 -27.224 1.00 93.06 180 PRO A CA 1
ATOM 1380 C C . PRO A 1 180 ? 20.154 18.083 -25.934 1.00 93.06 180 PRO A C 1
ATOM 1382 O O . PRO A 1 180 ? 20.306 17.144 -25.157 1.00 93.06 180 PRO A O 1
ATOM 1385 N N . ALA A 1 181 ? 20.647 19.294 -25.692 1.00 91.38 181 ALA A N 1
ATOM 1386 C CA . ALA A 1 181 ? 21.375 19.654 -24.481 1.00 91.38 181 ALA A CA 1
ATOM 1387 C C . ALA A 1 181 ? 20.792 20.939 -23.875 1.00 91.38 181 ALA A C 1
ATOM 1389 O O . ALA A 1 181 ? 20.609 21.939 -24.568 1.00 91.38 181 ALA A O 1
ATOM 1390 N N . TYR A 1 182 ? 20.515 20.927 -22.567 1.00 91.25 182 TYR A N 1
ATOM 1391 C CA . TYR A 1 182 ? 20.054 22.108 -21.830 1.00 91.25 182 TYR A CA 1
ATOM 1392 C C . TYR A 1 182 ? 20.733 22.181 -20.464 1.00 91.25 182 TYR A C 1
ATOM 1394 O O . TYR A 1 182 ? 20.365 21.458 -19.541 1.00 91.25 182 TYR A O 1
ATOM 1402 N N . ARG A 1 183 ? 21.736 23.062 -20.334 1.00 90.69 183 ARG A N 1
ATOM 1403 C CA . ARG A 1 183 ? 22.538 23.230 -19.101 1.00 90.69 183 ARG A CA 1
ATOM 1404 C C . ARG A 1 183 ? 23.083 21.908 -18.524 1.00 90.69 183 ARG A C 1
ATOM 1406 O O . ARG A 1 183 ? 23.232 21.774 -17.311 1.00 90.69 183 ARG A O 1
ATOM 1413 N N . GLU A 1 184 ? 23.370 20.949 -19.401 1.00 90.62 184 GLU A N 1
ATOM 1414 C CA . GLU A 1 184 ? 24.030 19.682 -19.078 1.00 90.62 184 GLU A CA 1
ATOM 1415 C C . GLU A 1 184 ? 25.442 19.940 -18.526 1.00 90.62 184 GLU A C 1
ATOM 1417 O O . GLU A 1 184 ? 26.070 20.959 -18.832 1.00 90.62 184 GLU A O 1
ATOM 1422 N N . ASN A 1 185 ? 25.970 19.004 -17.735 1.00 94.81 185 ASN A N 1
ATOM 1423 C CA . ASN A 1 185 ? 27.374 19.056 -17.331 1.00 94.81 185 ASN A CA 1
ATOM 1424 C C . ASN A 1 185 ? 28.269 18.947 -18.594 1.00 94.81 185 ASN A C 1
ATOM 1426 O O . ASN A 1 185 ? 28.069 18.010 -19.373 1.00 94.81 185 ASN A O 1
ATOM 1430 N N . PRO A 1 186 ? 29.253 19.849 -18.809 1.00 93.00 186 PRO A N 1
ATOM 1431 C CA . PRO A 1 186 ? 30.165 19.771 -19.951 1.00 93.00 186 PRO A CA 1
ATOM 1432 C C . PRO A 1 186 ? 30.832 18.402 -20.122 1.00 93.00 186 PRO A C 1
ATOM 1434 O O . PRO A 1 186 ? 30.943 17.929 -21.250 1.00 93.00 186 PRO A O 1
ATOM 1437 N N . ASP A 1 187 ? 31.201 17.735 -19.026 1.00 96.31 187 ASP A N 1
ATOM 1438 C CA . ASP A 1 187 ? 31.861 16.424 -19.069 1.00 96.31 187 ASP A CA 1
ATOM 1439 C C . ASP A 1 187 ? 30.930 15.335 -19.629 1.00 96.31 187 ASP A C 1
ATOM 1441 O O . ASP A 1 187 ? 31.348 14.503 -20.429 1.00 96.31 187 ASP A O 1
ATOM 1445 N N . MET A 1 188 ? 29.640 15.384 -19.276 1.00 93.88 188 MET A N 1
ATOM 1446 C CA . MET A 1 188 ? 28.609 14.481 -19.810 1.00 93.88 188 MET A CA 1
ATOM 1447 C C . MET A 1 188 ? 28.393 14.693 -21.311 1.00 93.88 188 MET A C 1
ATOM 1449 O O . MET A 1 188 ? 28.274 13.728 -22.071 1.00 93.88 188 MET A O 1
ATOM 1453 N N . LEU A 1 189 ? 28.358 15.954 -21.755 1.00 93.75 189 LEU A N 1
ATOM 1454 C CA . LEU A 1 189 ? 28.193 16.271 -23.172 1.00 93.75 189 LEU A CA 1
ATOM 1455 C C . LEU A 1 189 ? 29.418 15.828 -23.983 1.00 93.75 189 LEU A C 1
ATOM 1457 O O . LEU A 1 189 ? 29.260 15.244 -25.053 1.00 93.75 189 LEU A O 1
ATOM 1461 N N . ILE A 1 190 ? 30.626 16.045 -23.456 1.00 94.50 190 ILE A N 1
ATOM 1462 C CA . ILE A 1 190 ? 31.873 15.569 -24.065 1.00 94.50 190 ILE A CA 1
ATOM 1463 C C . ILE A 1 190 ? 31.863 14.043 -24.184 1.00 94.50 190 ILE A C 1
ATOM 1465 O O . ILE A 1 190 ? 32.127 13.524 -25.265 1.00 94.50 190 ILE A O 1
ATOM 1469 N N . GLU A 1 191 ? 31.499 13.321 -23.122 1.00 96.31 191 GLU A N 1
ATOM 1470 C CA . GLU A 1 191 ? 31.443 11.855 -23.142 1.00 96.31 191 GLU A CA 1
ATOM 1471 C C . GLU A 1 191 ? 30.423 11.327 -24.163 1.00 96.31 191 GLU A C 1
ATOM 1473 O O . GLU A 1 191 ? 30.683 10.361 -24.888 1.00 96.31 191 GLU A O 1
ATOM 1478 N N . THR A 1 192 ? 29.284 12.009 -24.291 1.00 94.75 192 THR A N 1
ATOM 1479 C CA . THR A 1 192 ? 28.257 11.681 -25.290 1.00 94.75 192 THR A CA 1
ATOM 1480 C C . THR A 1 192 ? 28.786 11.873 -26.715 1.00 94.75 192 THR A C 1
ATOM 1482 O O . THR A 1 192 ? 28.592 11.010 -27.574 1.00 94.75 192 THR A O 1
ATOM 1485 N N . LEU A 1 193 ? 29.491 12.978 -26.977 1.00 94.69 193 LEU A N 1
ATOM 1486 C CA . LEU A 1 193 ? 30.087 13.257 -28.286 1.00 94.69 193 LEU A CA 1
ATOM 1487 C C . LEU A 1 193 ? 31.233 12.298 -28.617 1.00 94.69 193 LEU A C 1
ATOM 1489 O O . LEU A 1 193 ? 31.303 11.817 -29.746 1.00 94.69 193 LEU A O 1
ATOM 1493 N N . ASN A 1 194 ? 32.074 11.957 -27.639 1.00 96.75 194 ASN A N 1
ATOM 1494 C CA . ASN A 1 194 ? 33.121 10.946 -27.790 1.00 96.75 194 ASN A CA 1
ATOM 1495 C C . ASN A 1 194 ? 32.523 9.571 -28.114 1.00 96.75 194 ASN A C 1
ATOM 1497 O O . ASN A 1 194 ? 33.017 8.876 -29.001 1.00 96.75 194 ASN A O 1
ATOM 1501 N N . SER A 1 195 ? 31.418 9.207 -27.458 1.00 95.00 195 SER A N 1
ATOM 1502 C CA . SER A 1 195 ? 30.685 7.971 -27.751 1.00 95.00 195 SER A CA 1
ATOM 1503 C C . SER A 1 195 ? 30.131 7.960 -29.178 1.00 95.00 195 SER A C 1
ATOM 1505 O O . SER A 1 195 ? 30.216 6.941 -29.859 1.00 95.00 195 SER A O 1
ATOM 1507 N N . CYS A 1 196 ? 29.616 9.096 -29.665 1.00 94.44 196 CYS A N 1
ATOM 1508 C CA . CYS A 1 196 ? 29.162 9.225 -31.052 1.00 94.44 196 CYS A CA 1
ATOM 1509 C C . CYS A 1 196 ? 30.327 9.159 -32.050 1.00 94.44 196 CYS A C 1
ATOM 1511 O O . CYS A 1 196 ? 30.196 8.531 -33.094 1.00 94.44 196 CYS A O 1
ATOM 1513 N N . ALA A 1 197 ? 31.473 9.764 -31.728 1.00 93.50 197 ALA A N 1
ATOM 1514 C CA . ALA A 1 197 ? 32.676 9.709 -32.559 1.00 93.50 197 ALA A CA 1
ATOM 1515 C C . ALA A 1 197 ? 33.266 8.290 -32.664 1.00 93.50 197 ALA A C 1
ATOM 1517 O O . ALA A 1 197 ? 33.938 7.978 -33.643 1.00 93.50 197 ALA A O 1
ATOM 1518 N N . GLY A 1 198 ? 33.005 7.431 -31.673 1.00 93.00 198 GLY A N 1
ATOM 1519 C CA . GLY A 1 198 ? 33.402 6.023 -31.665 1.00 93.00 198 GLY A CA 1
ATOM 1520 C C . GLY A 1 198 ? 32.462 5.071 -32.416 1.00 93.00 198 GLY A C 1
ATOM 1521 O O . GLY A 1 198 ? 32.688 3.861 -32.371 1.00 93.00 198 GLY A O 1
ATOM 1522 N N . LEU A 1 199 ? 31.401 5.564 -33.067 1.00 91.12 199 LEU A N 1
ATOM 1523 C CA . LEU A 1 199 ? 30.474 4.718 -33.821 1.00 91.12 199 LEU A CA 1
ATOM 1524 C C . LEU A 1 199 ? 31.110 4.206 -35.120 1.00 91.12 199 LEU A C 1
ATOM 1526 O O . LEU A 1 199 ? 31.561 4.983 -35.958 1.00 91.12 199 LEU A O 1
ATOM 1530 N N . ASP A 1 200 ? 31.063 2.891 -35.323 1.00 88.94 200 ASP A N 1
ATOM 1531 C CA . ASP A 1 200 ? 31.446 2.233 -36.577 1.00 88.94 200 ASP A CA 1
ATOM 1532 C C . ASP A 1 200 ? 30.277 2.279 -37.580 1.00 88.94 200 ASP A C 1
ATOM 1534 O O . ASP A 1 200 ? 29.575 1.291 -37.811 1.00 88.94 200 ASP A O 1
ATOM 1538 N N . TYR A 1 201 ? 29.987 3.478 -38.097 1.00 86.19 201 TYR A N 1
ATOM 1539 C CA . TYR A 1 201 ? 28.978 3.704 -39.135 1.00 86.19 201 TYR A CA 1
ATOM 1540 C C . TYR A 1 201 ? 29.498 4.704 -40.180 1.00 86.19 201 TYR A C 1
ATOM 1542 O O . TYR A 1 201 ? 29.973 5.775 -39.805 1.00 86.19 201 TYR A O 1
ATOM 1550 N N . PRO A 1 202 ? 29.414 4.403 -41.488 1.00 85.44 202 PRO A N 1
ATOM 1551 C CA . PRO A 1 202 ? 30.112 5.186 -42.507 1.00 85.44 202 PRO A CA 1
ATOM 1552 C C . PRO A 1 202 ? 29.438 6.511 -42.889 1.00 85.44 202 PRO A C 1
ATOM 1554 O O . PRO A 1 202 ? 30.130 7.401 -43.374 1.00 85.44 202 PRO A O 1
ATOM 1557 N N . ASP A 1 203 ? 28.121 6.658 -42.703 1.00 89.38 203 ASP A N 1
ATOM 1558 C CA . ASP A 1 203 ? 27.379 7.859 -43.127 1.00 89.38 203 ASP A CA 1
ATOM 1559 C C . ASP A 1 203 ? 26.417 8.344 -42.036 1.00 89.38 203 ASP A C 1
ATOM 1561 O O . ASP A 1 203 ? 25.221 8.048 -42.038 1.00 89.38 203 ASP A O 1
ATOM 1565 N N . PHE A 1 204 ? 26.941 9.068 -41.048 1.00 94.12 204 PHE A N 1
ATOM 1566 C CA . PHE A 1 204 ? 26.110 9.705 -40.032 1.00 94.12 204 PHE A CA 1
ATOM 1567 C C . PHE A 1 204 ? 26.532 11.142 -39.745 1.00 94.12 204 PHE A C 1
ATOM 1569 O O . PHE A 1 204 ? 27.671 11.547 -39.968 1.00 94.12 204 PHE A O 1
ATOM 1576 N N . GLU A 1 205 ? 25.586 11.917 -39.230 1.00 95.31 205 GLU A N 1
ATOM 1577 C CA . GLU A 1 205 ? 25.816 13.249 -38.686 1.00 95.31 205 GLU A CA 1
ATOM 1578 C C . GLU A 1 205 ? 25.353 13.308 -37.231 1.00 95.31 205 GLU A C 1
ATOM 1580 O O . GLU A 1 205 ? 24.426 12.605 -36.822 1.00 95.31 205 GLU A O 1
ATOM 1585 N N . VAL A 1 206 ? 25.989 14.179 -36.452 1.00 96.06 206 VAL A N 1
ATOM 1586 C CA . VAL A 1 206 ? 25.608 14.465 -35.069 1.00 96.06 206 VAL A CA 1
ATOM 1587 C C . VAL A 1 206 ? 25.183 15.925 -34.996 1.00 96.06 206 VAL A C 1
ATOM 1589 O O . VAL A 1 206 ? 25.987 16.822 -35.246 1.00 96.06 206 VAL A O 1
ATOM 1592 N N . VAL A 1 207 ? 23.915 16.166 -34.665 1.00 95.56 207 VAL A N 1
ATOM 1593 C CA . VAL A 1 207 ? 23.337 17.508 -34.543 1.00 95.56 207 VAL A CA 1
ATOM 1594 C C . VAL A 1 207 ? 23.105 17.801 -33.070 1.00 95.56 207 VAL A C 1
ATOM 1596 O O . VAL A 1 207 ? 22.200 17.246 -32.446 1.00 95.56 207 VAL A O 1
ATOM 1599 N N . VAL A 1 208 ? 23.929 18.682 -32.509 1.00 94.19 208 VAL A N 1
ATOM 1600 C CA . VAL A 1 208 ? 23.784 19.130 -31.121 1.00 94.19 208 VAL A CA 1
ATOM 1601 C C . VAL A 1 208 ? 22.859 20.340 -31.088 1.00 94.19 208 VAL A C 1
ATOM 1603 O O . VAL A 1 208 ? 23.149 21.365 -31.706 1.00 94.19 208 VAL A O 1
ATOM 1606 N N . ILE A 1 209 ? 21.748 20.224 -30.366 1.00 93.25 209 ILE A N 1
ATOM 1607 C CA . ILE A 1 209 ? 20.762 21.295 -30.203 1.00 93.25 209 ILE A CA 1
ATOM 1608 C C . ILE A 1 209 ? 20.889 21.820 -28.778 1.00 93.25 209 ILE A C 1
ATOM 1610 O O . ILE A 1 209 ? 20.486 21.143 -27.834 1.00 93.25 209 ILE A O 1
ATOM 1614 N N . ILE A 1 210 ? 21.462 23.013 -28.627 1.00 89.62 210 ILE A N 1
ATOM 1615 C CA . ILE A 1 210 ? 21.650 23.659 -27.324 1.00 89.62 210 ILE A CA 1
ATOM 1616 C C . ILE A 1 210 ? 20.579 24.737 -27.150 1.00 89.62 210 ILE A C 1
ATOM 1618 O O . ILE A 1 210 ? 20.525 25.668 -27.955 1.00 89.62 210 ILE A O 1
ATOM 1622 N N . ASN A 1 211 ? 19.757 24.602 -26.105 1.00 81.12 211 ASN A N 1
ATOM 1623 C CA . ASN A 1 211 ? 18.749 25.593 -25.700 1.00 81.12 211 ASN A CA 1
ATOM 1624 C C . ASN A 1 211 ? 19.150 26.345 -24.424 1.00 81.12 211 ASN A C 1
ATOM 1626 O O . ASN A 1 211 ? 19.996 25.828 -23.655 1.00 81.12 211 ASN A O 1
#

Nearest PDB structures (foldseek):
  7d3u-assembly1_G  TM=4.732E-01  e=1.072E+00  Dietzia sp. DQ12-45-1b
  2dl1-assembly1_A  TM=3.385E-01  e=7.475E+00  Homo sapiens

Solvent-accessible surface area (backbone atoms only — not comparable to full-atom values): 12504 Å² total; per-residue (Å²): 110,68,66,61,53,52,52,51,52,47,54,54,50,33,61,74,71,70,52,87,80,82,81,82,39,62,50,25,40,78,84,39,58,89,66,43,94,59,39,28,61,58,23,52,17,37,78,88,65,48,68,75,56,76,94,60,82,80,89,75,72,91,61,62,61,59,42,51,52,47,7,50,54,46,8,51,50,50,29,49,67,66,46,71,86,54,86,68,30,71,59,22,47,50,51,45,38,53,51,31,30,58,54,22,39,55,48,28,49,62,71,46,41,72,82,77,41,90,70,52,75,68,56,46,50,52,48,52,52,47,54,62,56,45,51,59,51,51,53,52,52,52,50,53,51,47,55,53,29,41,76,76,40,30,65,79,83,76,73,91,72,54,79,86,75,50,64,91,86,56,82,78,70,78,41,79,48,77,45,80,43,65,91,62,59,67,68,61,54,50,52,52,51,53,55,60,72,68,53,96,63,95,48,66,48,78,48,76,46,78,103